Protein AF-H3NPC5-F1 (afdb_monomer)

Secondary structure (DSSP, 8-state):
-PPPSEEEETTEEEE---BHHHHHHHHHHHT-TTS-HHHHHHHHHHHH-SS----S-THHHHHHHHHHHTTTPPPPPGGGHHHHHSS--S--TTTTHHHHHHHHHHHH---TTT-S--BHHHHHHHHHT--TTSHHHHHHHHHHPPP-TTS-HHHHHHHHHHHHHTPPP--S-HHHHHHHHHHTT-

InterPro domains:
  IPR009660 Bacteriophage A500, Gp15 [PF06854] (9-168)

Radius of gyration: 19.15 Å; Cα contacts (8 Å, |Δi|>4): 143; chains: 1; bounding box: 42×41×54 Å

Mean predicted aligned error: 6.93 Å

pLDDT: mean 86.27, std 15.36, range [34.88, 98.56]

Structure (mmCIF, N/CA/C/O backbone):
data_AF-H3NPC5-F1
#
_entry.id   AF-H3NPC5-F1
#
loop_
_atom_site.group_PDB
_atom_site.id
_atom_site.type_symbol
_atom_site.label_atom_id
_atom_site.label_alt_id
_atom_site.label_comp_id
_atom_site.label_asym_id
_atom_site.label_entity_id
_atom_site.label_seq_id
_atom_site.pdbx_PDB_ins_code
_atom_site.Cartn_x
_atom_site.Cartn_y
_atom_site.Cartn_z
_atom_site.occupancy
_atom_site.B_iso_or_equiv
_atom_site.auth_seq_id
_atom_site.auth_comp_id
_atom_site.auth_asym_id
_atom_site.auth_atom_id
_atom_site.pdbx_PDB_model_num
ATOM 1 N N . MET A 1 1 ? -10.577 -0.690 -20.972 1.00 60.94 1 MET A N 1
ATOM 2 C CA . MET A 1 1 ? -9.592 0.381 -20.706 1.00 60.94 1 MET A CA 1
ATOM 3 C C . MET A 1 1 ? -8.259 -0.302 -20.423 1.00 60.94 1 MET A C 1
ATOM 5 O O . MET A 1 1 ? -8.283 -1.273 -19.677 1.00 60.94 1 MET A O 1
ATOM 9 N N . ASN A 1 2 ? -7.154 0.117 -21.047 1.00 85.12 2 ASN A N 1
ATOM 10 C CA . ASN A 1 2 ? -5.820 -0.456 -20.806 1.00 85.12 2 ASN A CA 1
ATOM 11 C C . ASN A 1 2 ? -5.015 0.494 -19.916 1.00 85.12 2 ASN A C 1
ATOM 13 O O . ASN A 1 2 ? -5.045 1.700 -20.144 1.00 85.12 2 ASN A O 1
ATOM 17 N N . TYR A 1 3 ? -4.315 -0.045 -18.920 1.00 95.00 3 TYR A N 1
ATOM 18 C CA . TYR A 1 3 ? -3.425 0.735 -18.061 1.00 95.00 3 TYR A CA 1
ATOM 19 C C . TYR A 1 3 ? -1.997 0.783 -18.638 1.00 95.00 3 TYR A C 1
ATOM 21 O O . TYR A 1 3 ? -1.583 -0.194 -19.277 1.00 95.00 3 TYR A O 1
ATOM 29 N N . PRO A 1 4 ? -1.257 1.896 -18.455 1.00 95.69 4 PRO A N 1
ATOM 30 C CA . PRO A 1 4 ? 0.073 2.068 -19.040 1.00 95.69 4 PRO A CA 1
ATOM 31 C C . PRO A 1 4 ? 1.086 1.106 -18.418 1.00 95.69 4 PRO A C 1
ATOM 33 O O . PRO A 1 4 ? 1.105 0.911 -17.215 1.00 95.69 4 PRO A O 1
ATOM 36 N N . LYS A 1 5 ? 1.972 0.530 -19.231 1.00 96.31 5 LYS A N 1
ATOM 37 C CA . LYS A 1 5 ? 3.047 -0.380 -18.776 1.00 96.31 5 LYS A CA 1
ATOM 38 C C . LYS A 1 5 ? 4.435 0.262 -18.860 1.00 96.31 5 LYS A C 1
ATOM 40 O O . LYS A 1 5 ? 5.453 -0.427 -18.902 1.00 96.31 5 LYS A O 1
ATOM 45 N N . TYR A 1 6 ? 4.445 1.583 -18.956 1.00 94.88 6 TYR A N 1
ATOM 46 C CA . TYR A 1 6 ? 5.594 2.418 -19.252 1.00 94.88 6 TYR A CA 1
ATOM 47 C C . TYR A 1 6 ? 5.387 3.808 -18.646 1.00 94.88 6 TYR A C 1
ATOM 49 O O . TYR A 1 6 ? 4.258 4.197 -18.337 1.00 94.88 6 TYR A O 1
ATOM 57 N N . ILE A 1 7 ? 6.480 4.552 -18.528 1.00 92.94 7 ILE A N 1
ATOM 58 C CA . ILE A 1 7 ? 6.476 6.004 -18.337 1.00 92.94 7 ILE A CA 1
ATOM 59 C C . ILE A 1 7 ? 6.922 6.702 -19.622 1.00 92.94 7 ILE A C 1
ATOM 61 O O . ILE A 1 7 ? 7.513 6.069 -20.498 1.00 92.94 7 ILE A O 1
ATOM 65 N N . ILE A 1 8 ? 6.663 8.004 -19.732 1.00 89.19 8 ILE A N 1
ATOM 66 C CA . ILE A 1 8 ? 7.129 8.818 -20.858 1.00 89.19 8 ILE A CA 1
ATOM 67 C C . ILE A 1 8 ? 8.268 9.708 -20.370 1.00 89.19 8 ILE A C 1
ATOM 69 O O . ILE A 1 8 ? 8.065 10.563 -19.516 1.00 89.19 8 ILE A O 1
ATOM 73 N N . TYR A 1 9 ? 9.454 9.535 -20.945 1.00 85.06 9 TYR A N 1
ATOM 74 C CA . TYR A 1 9 ? 10.614 10.391 -20.699 1.00 85.06 9 TYR A CA 1
ATOM 75 C C . TYR A 1 9 ? 11.160 10.879 -22.039 1.00 85.06 9 TYR A C 1
ATOM 77 O O . TYR A 1 9 ? 11.424 10.068 -22.923 1.00 85.06 9 TYR A O 1
ATOM 85 N N . ASN A 1 10 ? 11.289 12.197 -22.226 1.00 84.69 10 ASN A N 1
ATOM 86 C CA . ASN A 1 10 ? 11.720 12.809 -23.493 1.00 84.69 10 ASN A CA 1
ATOM 87 C C . ASN A 1 10 ? 10.985 12.237 -24.724 1.00 84.69 10 ASN A C 1
ATOM 89 O O . ASN A 1 10 ? 11.607 11.810 -25.697 1.00 84.69 10 ASN A O 1
ATOM 93 N N . ASN A 1 11 ? 9.648 12.181 -24.659 1.00 85.38 11 ASN A N 1
ATOM 94 C CA . ASN A 1 11 ? 8.767 11.604 -25.689 1.00 85.38 11 ASN A CA 1
ATOM 95 C C . ASN A 1 11 ? 9.045 10.128 -26.036 1.00 85.38 11 ASN A C 1
ATOM 97 O O . ASN A 1 11 ? 8.572 9.635 -27.058 1.00 85.38 11 ASN A O 1
ATOM 101 N N . THR A 1 12 ? 9.789 9.417 -25.189 1.00 87.69 12 THR A N 1
ATOM 102 C CA . THR A 1 12 ? 10.106 7.998 -25.348 1.00 87.69 12 THR A CA 1
ATOM 103 C C . THR A 1 12 ? 9.382 7.188 -24.281 1.00 87.69 12 THR A C 1
ATOM 105 O O . THR A 1 12 ? 9.419 7.528 -23.098 1.00 87.69 12 THR A O 1
ATOM 108 N N . GLU A 1 13 ? 8.727 6.104 -24.696 1.00 92.62 13 GLU A N 1
ATOM 109 C CA . GLU A 1 13 ? 8.115 5.148 -23.775 1.00 92.62 13 GLU A CA 1
ATOM 110 C C . GLU A 1 13 ? 9.200 4.263 -23.154 1.00 92.62 13 GLU A C 1
ATOM 112 O O . GLU A 1 13 ? 9.880 3.507 -23.851 1.00 92.62 13 GLU A O 1
ATOM 117 N N . ILE A 1 14 ? 9.358 4.346 -21.834 1.00 92.38 14 ILE A N 1
ATOM 118 C CA . ILE A 1 14 ? 10.284 3.505 -21.075 1.00 92.38 14 ILE A CA 1
ATOM 119 C C . ILE A 1 14 ? 9.465 2.467 -20.300 1.00 92.38 14 ILE A C 1
ATOM 121 O O . ILE A 1 14 ? 8.699 2.851 -19.411 1.00 92.38 14 ILE A O 1
ATOM 125 N N . PRO A 1 15 ? 9.599 1.161 -20.604 1.00 94.75 15 PRO A N 1
ATOM 126 C CA . PRO A 1 15 ? 8.905 0.106 -19.875 1.00 94.75 15 PRO A CA 1
ATOM 127 C C . PRO A 1 15 ? 9.267 0.104 -18.391 1.00 94.75 15 PRO A C 1
ATOM 129 O O . PRO A 1 15 ? 10.436 0.240 -18.032 1.00 94.75 15 PRO A O 1
ATOM 132 N N . ILE A 1 16 ? 8.265 -0.126 -17.546 1.00 95.88 16 ILE A N 1
ATOM 133 C CA . ILE A 1 16 ? 8.434 -0.214 -16.093 1.00 95.88 16 ILE A CA 1
ATOM 134 C C . ILE A 1 16 ? 7.850 -1.513 -15.544 1.00 95.88 16 ILE A C 1
ATOM 136 O O . ILE A 1 16 ? 7.031 -2.178 -16.184 1.00 95.88 16 ILE A O 1
ATOM 140 N N . ASN A 1 17 ? 8.224 -1.850 -14.317 1.00 96.81 17 ASN A N 1
ATOM 141 C CA . ASN A 1 17 ? 7.518 -2.821 -13.505 1.00 96.81 17 ASN A CA 1
ATOM 142 C C . ASN A 1 17 ? 6.176 -2.229 -13.046 1.00 96.81 17 ASN A C 1
ATOM 144 O O . ASN A 1 17 ? 6.092 -1.487 -12.074 1.00 96.81 17 ASN A O 1
ATOM 148 N N . TRP A 1 18 ? 5.118 -2.530 -13.791 1.00 97.12 18 TRP A N 1
ATOM 149 C CA . TRP A 1 18 ? 3.760 -2.032 -13.550 1.00 97.12 18 TRP A CA 1
ATOM 150 C C . TRP A 1 18 ? 2.940 -2.924 -12.604 1.00 97.12 18 TRP A C 1
ATOM 152 O O . TRP A 1 18 ? 1.764 -2.637 -12.355 1.00 97.12 18 TRP A O 1
ATOM 162 N N . ASP A 1 19 ? 3.513 -4.033 -12.121 1.00 97.69 19 ASP A N 1
ATOM 163 C CA . ASP A 1 19 ? 2.835 -4.952 -11.206 1.00 97.69 19 ASP A CA 1
ATOM 164 C C . ASP A 1 19 ? 2.564 -4.273 -9.861 1.00 97.69 19 ASP A C 1
ATOM 166 O O . ASP A 1 19 ? 3.345 -3.447 -9.385 1.00 97.69 19 ASP A O 1
ATOM 170 N N . PHE A 1 20 ? 1.450 -4.623 -9.222 1.00 97.94 20 PHE A N 1
ATOM 171 C CA . PHE A 1 20 ? 1.054 -4.000 -7.964 1.00 97.94 20 PHE A CA 1
ATOM 172 C C . PHE A 1 20 ? 2.100 -4.148 -6.852 1.00 97.94 20 PHE A C 1
ATOM 174 O O . PHE A 1 20 ? 2.188 -3.283 -5.982 1.00 97.94 20 PHE A O 1
ATOM 181 N N . ARG A 1 21 ? 2.919 -5.206 -6.904 1.00 97.31 21 ARG A N 1
ATOM 182 C CA . ARG A 1 21 ? 4.023 -5.423 -5.965 1.00 97.31 21 ARG A CA 1
ATOM 183 C C . ARG A 1 21 ? 5.059 -4.306 -6.036 1.00 97.31 21 ARG A C 1
ATOM 185 O O . ARG A 1 21 ? 5.564 -3.907 -4.995 1.00 97.31 21 ARG A O 1
ATOM 192 N N . ALA A 1 22 ? 5.310 -3.752 -7.224 1.00 96.94 22 ALA A N 1
ATOM 193 C CA . ALA A 1 22 ? 6.204 -2.607 -7.384 1.00 96.94 22 ALA A CA 1
ATOM 194 C C . ALA A 1 22 ? 5.650 -1.361 -6.682 1.00 96.94 22 ALA A C 1
ATOM 196 O O . ALA A 1 22 ? 6.399 -0.632 -6.039 1.00 96.94 22 ALA A O 1
ATOM 197 N N . GLY A 1 23 ? 4.334 -1.137 -6.745 1.00 95.06 23 GLY A N 1
ATOM 198 C CA . GLY A 1 23 ? 3.691 -0.026 -6.041 1.00 95.06 23 GLY A CA 1
ATOM 199 C C . GLY A 1 23 ? 3.693 -0.188 -4.518 1.00 95.06 23 GLY A C 1
ATOM 200 O O . GLY A 1 23 ? 3.916 0.788 -3.807 1.00 95.06 23 GLY A O 1
ATOM 201 N N . ILE A 1 24 ? 3.518 -1.414 -4.014 1.00 95.44 24 ILE A N 1
ATOM 202 C CA . ILE A 1 24 ? 3.660 -1.714 -2.578 1.00 95.44 24 ILE A CA 1
ATOM 203 C C . ILE A 1 24 ? 5.102 -1.477 -2.116 1.00 95.44 24 ILE A C 1
ATOM 205 O O . ILE A 1 24 ? 5.318 -0.834 -1.092 1.00 95.44 24 ILE A O 1
ATOM 209 N N . GLU A 1 25 ? 6.088 -1.967 -2.870 1.00 95.94 25 GLU A N 1
ATOM 210 C CA . GLU A 1 25 ? 7.502 -1.780 -2.534 1.00 95.94 25 GLU A CA 1
ATOM 211 C C . GLU A 1 25 ? 7.907 -0.306 -2.586 1.00 95.94 25 GLU A C 1
ATOM 213 O O . GLU A 1 25 ? 8.619 0.172 -1.710 1.00 95.94 25 GLU A O 1
ATOM 218 N N . PHE A 1 26 ? 7.388 0.443 -3.559 1.00 93.88 26 PHE A N 1
ATOM 219 C CA . PHE A 1 26 ? 7.569 1.887 -3.616 1.00 93.88 26 PHE A CA 1
ATOM 220 C C . PHE A 1 26 ? 7.079 2.572 -2.337 1.00 93.88 26 PHE A C 1
ATOM 222 O O . PHE A 1 26 ? 7.811 3.372 -1.763 1.00 93.88 26 PHE A O 1
ATOM 229 N N . GLU A 1 27 ? 5.871 2.246 -1.869 1.00 89.88 27 GLU A N 1
ATOM 230 C CA . GLU A 1 27 ? 5.324 2.846 -0.651 1.00 89.88 27 GLU A CA 1
ATOM 231 C C . GLU A 1 27 ? 6.191 2.504 0.572 1.00 89.88 27 GLU A C 1
ATOM 233 O O . GLU A 1 27 ? 6.540 3.393 1.345 1.00 89.88 27 GLU A O 1
ATOM 238 N N . LYS A 1 28 ? 6.650 1.250 0.686 1.00 90.38 28 LYS A N 1
ATOM 239 C CA . LYS A 1 28 ? 7.593 0.837 1.738 1.00 90.38 28 LYS A CA 1
ATOM 240 C C . LYS A 1 28 ? 8.883 1.659 1.727 1.00 90.38 28 LYS A C 1
ATOM 242 O O . LYS A 1 28 ? 9.310 2.106 2.783 1.00 90.38 28 LYS A O 1
ATOM 247 N N . LEU A 1 29 ? 9.488 1.866 0.556 1.00 90.62 29 LEU A N 1
ATOM 248 C CA . LEU A 1 29 ? 10.738 2.621 0.412 1.00 90.62 29 LEU A CA 1
ATOM 249 C C . LEU A 1 29 ? 10.574 4.101 0.780 1.00 90.62 29 LEU A C 1
ATOM 251 O O . LEU A 1 29 ? 11.484 4.695 1.357 1.00 90.62 29 LEU A O 1
ATOM 255 N N . ILE A 1 30 ? 9.423 4.702 0.464 1.00 84.50 30 ILE A N 1
ATOM 256 C CA . ILE A 1 30 ? 9.125 6.100 0.808 1.00 84.50 30 ILE A CA 1
ATOM 257 C C . ILE A 1 30 ? 9.067 6.308 2.324 1.00 84.50 30 ILE A C 1
ATOM 259 O O . ILE A 1 30 ? 9.555 7.328 2.808 1.00 84.50 30 ILE A O 1
ATOM 263 N N . TYR A 1 31 ? 8.521 5.344 3.066 1.00 80.38 31 TYR A N 1
ATOM 264 C CA . TYR A 1 31 ? 8.382 5.424 4.524 1.00 80.38 31 TYR A CA 1
ATOM 265 C C . TYR A 1 31 ? 9.522 4.761 5.307 1.00 80.38 31 TYR A C 1
ATOM 267 O O . TYR A 1 31 ? 9.469 4.700 6.535 1.00 80.38 31 TYR A O 1
ATOM 275 N N . ASP A 1 32 ? 10.557 4.275 4.623 1.00 83.88 32 ASP A N 1
ATOM 276 C CA . ASP A 1 32 ? 11.739 3.722 5.271 1.00 83.88 32 ASP A CA 1
ATOM 277 C C . ASP A 1 32 ? 12.667 4.859 5.729 1.00 83.88 32 ASP A C 1
ATOM 279 O O . ASP A 1 32 ? 13.394 5.469 4.934 1.00 83.88 32 ASP A O 1
ATOM 283 N N . SER A 1 33 ? 12.603 5.164 7.027 1.00 82.62 33 SER A N 1
ATOM 284 C CA . SER A 1 33 ? 13.450 6.150 7.707 1.00 82.62 33 SER A CA 1
ATOM 285 C C . SER A 1 33 ? 14.868 5.636 7.981 1.00 82.62 33 SER A C 1
ATOM 287 O O . SER A 1 33 ? 15.730 6.417 8.377 1.00 82.62 33 SER A O 1
ATOM 289 N N . SER A 1 34 ? 15.140 4.343 7.760 1.00 84.38 34 SER A N 1
ATOM 290 C CA . SER A 1 34 ? 16.448 3.734 8.033 1.00 84.38 34 SER A CA 1
ATOM 291 C C . SER A 1 34 ? 17.462 3.888 6.896 1.00 84.38 34 SER A C 1
ATOM 293 O O . SER A 1 34 ? 18.645 3.607 7.093 1.00 84.38 34 SER A O 1
ATOM 295 N N . ILE A 1 35 ? 17.021 4.349 5.722 1.00 87.38 35 ILE A N 1
ATOM 296 C CA . ILE A 1 35 ? 17.852 4.524 4.524 1.00 87.38 35 ILE A CA 1
ATOM 297 C C . ILE A 1 35 ? 17.990 6.000 4.145 1.00 87.38 35 ILE A C 1
ATOM 299 O O . ILE A 1 35 ? 17.087 6.808 4.376 1.00 87.38 35 ILE A O 1
ATOM 303 N N . SER A 1 36 ? 19.121 6.354 3.527 1.00 89.19 36 SER A N 1
ATOM 304 C CA . SER A 1 36 ? 19.353 7.715 3.034 1.00 89.19 36 SER A CA 1
ATOM 305 C C . SER A 1 36 ? 18.447 8.046 1.843 1.00 89.19 36 SER A C 1
ATOM 307 O O . SER A 1 36 ? 17.929 7.158 1.163 1.00 89.19 36 SER A O 1
ATOM 309 N N . GLU A 1 37 ? 18.271 9.336 1.551 1.00 85.56 37 GLU A N 1
ATOM 310 C CA . GLU A 1 37 ? 17.512 9.773 0.375 1.00 85.56 37 GLU A CA 1
ATOM 311 C C . GLU A 1 37 ? 18.125 9.236 -0.928 1.00 85.56 37 GLU A C 1
ATOM 313 O O . GLU A 1 37 ? 17.407 8.707 -1.773 1.00 85.56 37 GLU A O 1
ATOM 318 N N . GLU A 1 38 ? 19.452 9.290 -1.063 1.00 87.69 38 GLU A N 1
ATOM 319 C CA . GLU A 1 38 ? 20.162 8.756 -2.229 1.00 87.69 38 GLU A CA 1
ATOM 320 C C . GLU A 1 38 ? 19.926 7.247 -2.395 1.00 87.69 38 GLU A C 1
ATOM 322 O O . GLU A 1 38 ? 19.566 6.787 -3.481 1.00 87.69 38 GLU A O 1
ATOM 327 N N . GLU A 1 39 ? 20.043 6.477 -1.309 1.00 90.69 39 GLU A N 1
ATOM 328 C CA . GLU A 1 39 ? 19.783 5.036 -1.327 1.00 90.69 39 GLU A CA 1
ATOM 329 C C . GLU A 1 39 ? 18.319 4.734 -1.680 1.00 90.69 39 GLU A C 1
ATOM 331 O O . GLU A 1 39 ? 18.041 3.837 -2.482 1.00 90.69 39 GLU A O 1
ATOM 336 N N . ARG A 1 40 ? 17.373 5.508 -1.137 1.00 90.81 40 ARG A N 1
ATOM 337 C CA . ARG A 1 40 ? 15.944 5.388 -1.447 1.00 90.81 40 ARG A CA 1
ATOM 338 C C . ARG A 1 40 ? 15.671 5.611 -2.931 1.00 90.81 40 ARG A C 1
ATOM 340 O O . ARG A 1 40 ? 14.941 4.824 -3.534 1.00 90.81 40 ARG A O 1
ATOM 347 N N . LEU A 1 41 ? 16.256 6.650 -3.529 1.00 88.88 41 LEU A N 1
ATOM 348 C CA . LEU A 1 41 ? 16.098 6.944 -4.956 1.00 88.88 41 LEU A CA 1
ATOM 349 C C . LEU A 1 41 ? 16.614 5.789 -5.818 1.00 88.88 41 LEU A C 1
ATOM 351 O O . LEU A 1 41 ? 15.912 5.352 -6.731 1.00 88.88 41 LEU A O 1
ATOM 355 N N . ILE A 1 42 ? 17.793 5.248 -5.496 1.00 89.94 42 ILE A N 1
ATOM 356 C CA . ILE A 1 42 ? 18.370 4.095 -6.201 1.00 89.94 42 ILE A CA 1
ATOM 357 C C . ILE A 1 42 ? 17.425 2.890 -6.118 1.00 89.94 42 ILE A C 1
ATOM 359 O O . ILE A 1 42 ? 17.044 2.344 -7.154 1.00 89.94 42 ILE A O 1
ATOM 363 N N . LYS A 1 43 ? 16.961 2.528 -4.915 1.00 92.81 43 LYS A N 1
ATOM 364 C CA . LYS A 1 43 ? 16.048 1.389 -4.714 1.00 92.81 43 LYS A CA 1
ATOM 365 C C . LYS A 1 43 ? 14.708 1.565 -5.429 1.00 92.81 43 LYS A C 1
ATOM 367 O O . LYS A 1 43 ? 14.170 0.601 -5.970 1.00 92.81 43 LYS A O 1
ATOM 372 N N . ILE A 1 44 ? 14.167 2.787 -5.476 1.00 93.25 44 ILE A N 1
ATOM 373 C CA . ILE A 1 44 ? 12.946 3.085 -6.239 1.00 93.25 44 ILE A CA 1
ATOM 374 C C . ILE A 1 44 ? 13.174 2.822 -7.730 1.00 93.25 44 ILE A C 1
A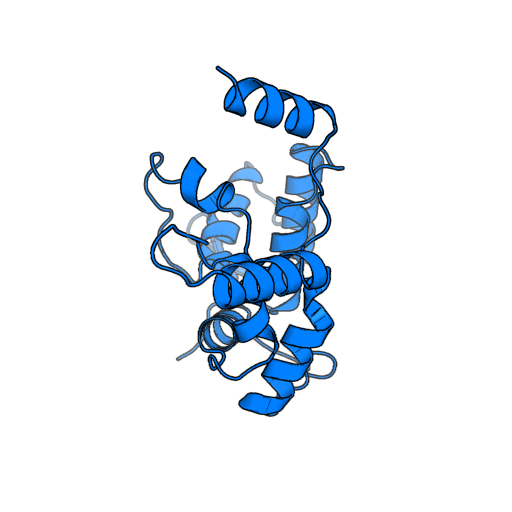TOM 376 O O . ILE A 1 44 ? 12.340 2.179 -8.370 1.00 93.25 44 ILE A O 1
ATOM 380 N N . LEU A 1 45 ? 14.292 3.290 -8.290 1.00 92.75 45 LEU A N 1
ATOM 381 C CA . LEU A 1 45 ? 14.607 3.059 -9.697 1.00 92.75 45 LEU A CA 1
ATOM 382 C C . LEU A 1 45 ? 14.803 1.562 -9.985 1.00 92.75 45 LEU A C 1
ATOM 384 O O . LEU A 1 45 ? 14.235 1.053 -10.949 1.00 92.75 45 LEU A O 1
ATOM 388 N N . GLU A 1 46 ? 15.528 0.836 -9.135 1.00 92.94 46 GLU A N 1
ATOM 389 C CA . GLU A 1 46 ? 15.725 -0.616 -9.265 1.00 92.94 46 GLU A CA 1
ATOM 390 C C . GLU A 1 46 ? 14.410 -1.407 -9.173 1.00 92.94 46 GLU A C 1
ATOM 392 O O . GLU A 1 46 ? 14.218 -2.391 -9.890 1.00 92.94 46 GLU A O 1
ATOM 397 N N . ASN A 1 47 ? 13.466 -0.957 -8.342 1.00 95.88 47 ASN A N 1
ATOM 398 C CA . ASN A 1 47 ? 12.148 -1.575 -8.206 1.00 95.88 47 A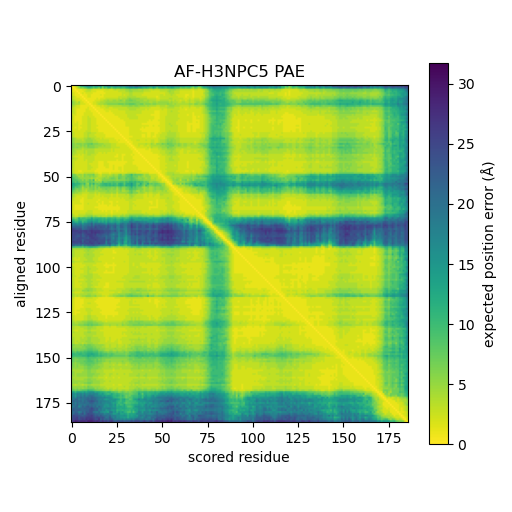SN A CA 1
ATOM 399 C C . ASN A 1 47 ? 11.296 -1.447 -9.488 1.00 95.88 47 ASN A C 1
ATOM 401 O O . ASN A 1 47 ? 10.569 -2.379 -9.858 1.00 95.88 47 ASN A O 1
ATOM 405 N N . TYR A 1 48 ? 11.397 -0.314 -10.193 1.00 95.69 48 TYR A N 1
ATOM 406 C CA . TYR A 1 48 ? 10.621 -0.052 -11.411 1.00 95.69 48 TYR A CA 1
ATOM 407 C C . TYR A 1 48 ? 11.332 -0.421 -12.713 1.00 95.69 48 TYR A C 1
ATOM 409 O O . TYR A 1 48 ? 10.652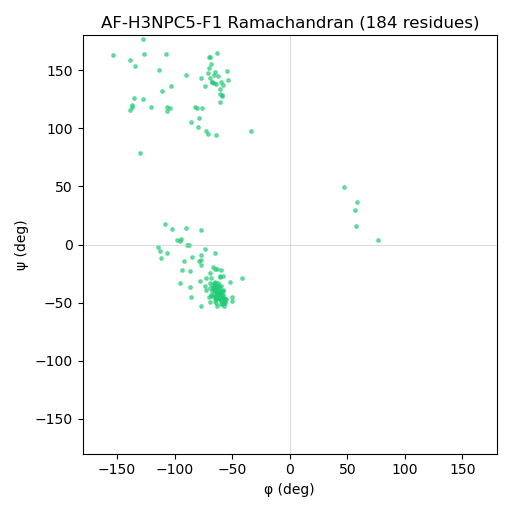 -0.670 -13.709 1.00 95.69 48 TYR A O 1
ATOM 417 N N . PHE A 1 49 ? 12.660 -0.506 -12.742 1.00 93.56 49 PHE A N 1
ATOM 418 C CA . PHE A 1 49 ? 13.416 -0.783 -13.961 1.00 93.56 49 PHE A CA 1
ATOM 419 C C . PHE A 1 49 ? 14.244 -2.058 -13.834 1.00 93.56 49 PHE A C 1
ATOM 421 O O . PHE A 1 49 ? 15.203 -2.132 -13.077 1.00 93.56 49 PHE A O 1
ATOM 428 N N . LYS A 1 50 ? 13.952 -3.046 -14.691 1.00 84.56 50 LYS A N 1
ATOM 429 C CA . LYS A 1 50 ? 14.799 -4.245 -14.829 1.00 84.56 50 LYS A CA 1
ATOM 430 C C . LYS A 1 50 ? 16.214 -3.904 -15.317 1.00 84.56 50 LYS A C 1
ATOM 432 O O . LYS A 1 50 ? 17.171 -4.597 -14.989 1.00 84.56 50 LYS A O 1
ATOM 437 N N . LEU A 1 51 ? 16.320 -2.879 -16.157 1.00 83.94 51 LEU A N 1
ATOM 438 C CA . LEU A 1 51 ? 17.571 -2.296 -16.617 1.00 83.94 51 LEU A CA 1
ATOM 439 C C . LEU A 1 51 ? 17.394 -0.784 -16.568 1.00 83.94 51 LEU A C 1
ATOM 441 O O . LEU A 1 51 ? 16.496 -0.264 -17.233 1.00 83.94 51 LEU A O 1
ATOM 445 N N . LEU A 1 52 ? 18.234 -0.102 -15.790 1.00 82.31 52 LEU A N 1
ATOM 446 C CA . LEU A 1 52 ? 18.191 1.352 -15.709 1.00 82.31 52 LEU A CA 1
ATOM 447 C C . LEU A 1 52 ? 18.411 1.952 -17.106 1.00 82.31 52 LEU A C 1
ATOM 449 O O . LEU A 1 52 ? 19.382 1.586 -17.783 1.00 82.31 52 LEU A O 1
ATOM 453 N N . PRO A 1 53 ? 17.520 2.845 -17.568 1.00 79.88 53 PRO A N 1
ATOM 454 C CA . PRO A 1 53 ? 17.715 3.509 -18.843 1.00 79.88 53 PRO A CA 1
ATOM 455 C C . PRO A 1 53 ? 18.950 4.415 -18.750 1.00 79.88 53 PRO A C 1
ATOM 457 O O . PRO A 1 53 ? 19.177 5.083 -17.742 1.00 79.88 53 PRO A O 1
ATOM 460 N N . LYS A 1 54 ? 19.765 4.435 -19.809 1.00 79.75 54 LYS A N 1
ATOM 461 C CA . LYS A 1 54 ? 20.901 5.360 -19.907 1.00 79.75 54 LYS A CA 1
ATOM 462 C C . LYS A 1 54 ? 20.360 6.763 -20.163 1.00 79.75 54 LYS A C 1
ATOM 464 O O . LYS A 1 54 ? 20.035 7.080 -21.305 1.00 79.75 54 LYS A O 1
ATOM 469 N N . ILE A 1 55 ? 20.235 7.558 -19.107 1.00 77.75 55 ILE A N 1
ATOM 470 C CA . ILE A 1 55 ? 19.777 8.945 -19.179 1.00 77.75 55 ILE A CA 1
ATOM 471 C C . ILE A 1 55 ? 20.671 9.851 -18.336 1.00 77.75 55 ILE A C 1
ATOM 473 O O . ILE A 1 55 ? 21.271 9.394 -17.363 1.00 77.75 55 ILE A O 1
ATOM 477 N N . ASP A 1 56 ? 20.731 11.126 -18.708 1.00 75.94 56 ASP A N 1
ATOM 478 C CA . ASP A 1 56 ? 21.623 12.104 -18.076 1.00 75.94 56 ASP A CA 1
ATOM 479 C C . ASP A 1 56 ? 21.149 12.500 -16.668 1.00 75.94 56 ASP A C 1
ATOM 481 O O . ASP A 1 56 ? 21.958 12.796 -15.792 1.00 75.94 56 ASP A O 1
ATOM 485 N N . GLU A 1 57 ? 19.835 12.446 -16.425 1.00 78.31 57 GLU A N 1
ATOM 486 C CA . GLU A 1 57 ? 19.210 12.917 -15.187 1.00 78.31 57 GLU A CA 1
ATOM 487 C C . GLU A 1 57 ? 18.253 11.865 -14.581 1.00 78.31 57 GLU A C 1
ATOM 489 O O . GLU A 1 57 ? 17.032 11.988 -14.706 1.00 78.31 57 GLU A O 1
ATOM 494 N N . PRO A 1 58 ? 18.774 10.825 -13.891 1.00 74.19 58 PRO A N 1
ATOM 495 C CA . PRO A 1 58 ? 17.978 9.757 -13.262 1.00 74.19 58 PRO A CA 1
ATOM 496 C C . PRO A 1 58 ? 16.855 10.248 -12.343 1.00 74.19 58 PRO A C 1
ATOM 498 O O . PRO A 1 58 ? 15.789 9.636 -12.281 1.00 74.19 58 PRO A O 1
ATOM 501 N N . HIS A 1 59 ? 17.065 11.383 -11.672 1.00 76.00 59 HIS A N 1
ATOM 502 C CA . HIS A 1 59 ? 16.076 12.001 -10.792 1.00 76.00 59 HIS A CA 1
ATOM 503 C C . HIS A 1 59 ? 14.782 12.394 -11.533 1.00 76.00 59 HIS A C 1
ATOM 505 O O . HIS A 1 59 ? 13.705 12.359 -10.945 1.00 76.00 59 HIS A O 1
ATOM 511 N N . LEU A 1 60 ? 14.839 12.688 -12.839 1.00 80.69 60 LEU A N 1
ATOM 512 C CA . LEU A 1 60 ? 13.647 13.010 -13.629 1.00 80.69 60 LEU A CA 1
ATOM 513 C C . LEU A 1 60 ? 12.726 11.800 -13.846 1.00 80.69 60 LEU A C 1
ATOM 515 O O . LEU A 1 60 ? 11.521 11.979 -14.021 1.00 80.69 60 LEU A O 1
ATOM 519 N N . LEU A 1 61 ? 13.247 10.568 -13.778 1.00 87.25 61 LEU A N 1
ATOM 520 C CA . LEU A 1 61 ? 12.416 9.356 -13.851 1.00 87.25 61 LEU A CA 1
ATOM 521 C C . LEU A 1 61 ? 11.533 9.204 -12.618 1.00 87.25 61 LEU A C 1
ATOM 523 O O . LEU A 1 61 ? 10.445 8.642 -12.715 1.00 87.25 61 LEU A O 1
ATOM 527 N N . ILE A 1 62 ? 11.976 9.719 -11.470 1.00 86.00 62 ILE A N 1
ATOM 528 C CA . ILE A 1 62 ? 11.233 9.641 -10.211 1.00 86.00 62 ILE A CA 1
ATOM 529 C C . ILE A 1 62 ? 9.922 10.411 -10.321 1.00 86.00 62 ILE A C 1
ATOM 531 O O . ILE A 1 62 ? 8.886 9.910 -9.894 1.00 86.00 62 ILE A O 1
ATOM 535 N N . ASN A 1 63 ? 9.930 11.575 -10.972 1.00 85.44 63 ASN A N 1
ATOM 536 C CA . ASN A 1 63 ? 8.714 12.355 -11.207 1.00 85.44 63 ASN A CA 1
ATOM 537 C C . ASN A 1 63 ? 7.692 11.582 -12.049 1.00 85.44 63 ASN A C 1
ATOM 539 O O . ASN A 1 63 ? 6.494 11.602 -11.762 1.00 85.44 63 ASN A O 1
ATOM 543 N N . GLU A 1 64 ? 8.154 10.856 -13.064 1.00 89.44 64 GLU A N 1
ATOM 544 C CA . GLU A 1 64 ? 7.280 10.034 -13.897 1.00 89.44 64 GLU A CA 1
ATOM 545 C C . GLU A 1 64 ? 6.806 8.761 -13.178 1.00 89.44 64 GLU A C 1
ATOM 547 O O . GLU A 1 64 ? 5.639 8.382 -13.301 1.00 89.44 64 GLU A O 1
ATOM 552 N N . ILE A 1 65 ? 7.657 8.144 -12.350 1.00 92.12 65 ILE A N 1
ATOM 553 C CA . ILE A 1 65 ? 7.265 7.052 -11.446 1.00 92.12 65 ILE A CA 1
ATOM 554 C C . ILE A 1 65 ? 6.197 7.533 -10.460 1.00 92.12 65 ILE A C 1
ATOM 556 O O . ILE A 1 65 ? 5.199 6.844 -10.268 1.00 92.12 65 ILE A O 1
ATOM 560 N N . LEU A 1 66 ? 6.351 8.722 -9.873 1.00 89.56 66 LEU A N 1
ATOM 561 C CA . LEU A 1 66 ? 5.374 9.317 -8.960 1.00 89.56 66 LEU A CA 1
ATOM 562 C C . LEU A 1 66 ? 4.025 9.547 -9.650 1.00 89.56 66 LEU A C 1
ATOM 564 O O . LEU A 1 66 ? 2.978 9.214 -9.091 1.00 89.56 66 LEU A O 1
ATOM 568 N N . LYS A 1 67 ? 4.026 10.058 -10.887 1.00 90.81 67 LYS A N 1
ATOM 569 C CA . LYS A 1 67 ? 2.803 10.188 -11.699 1.00 90.81 67 LYS A CA 1
ATOM 570 C C . LYS A 1 67 ? 2.162 8.827 -11.969 1.00 90.81 67 LYS A C 1
ATOM 572 O O . LYS A 1 67 ? 0.950 8.676 -11.801 1.00 90.81 67 LYS A O 1
ATOM 577 N N . PHE A 1 68 ? 2.956 7.822 -12.344 1.00 94.31 68 PHE A N 1
ATOM 578 C CA . PHE A 1 68 ? 2.470 6.457 -12.540 1.00 94.31 68 PHE A CA 1
ATOM 579 C C . PHE A 1 68 ? 1.874 5.878 -11.250 1.00 94.31 68 PHE A C 1
ATOM 581 O O . PHE A 1 68 ? 0.764 5.345 -11.265 1.00 94.31 68 PHE A O 1
ATOM 588 N N . TYR A 1 69 ? 2.568 6.031 -10.124 1.00 93.50 69 TYR A N 1
ATOM 589 C CA . TYR A 1 69 ? 2.127 5.595 -8.805 1.00 93.50 69 TYR A CA 1
ATOM 590 C C . TYR A 1 69 ? 0.781 6.232 -8.421 1.00 93.50 69 TYR A C 1
ATOM 592 O O . TYR A 1 69 ? -0.131 5.554 -7.946 1.00 93.50 69 TYR A O 1
ATOM 600 N N . ARG A 1 70 ? 0.588 7.516 -8.740 1.00 91.06 70 ARG A N 1
ATOM 601 C CA . ARG A 1 70 ? -0.669 8.258 -8.531 1.00 91.06 70 ARG A CA 1
ATOM 602 C C . ARG A 1 70 ? -1.762 7.947 -9.554 1.00 91.06 70 ARG A C 1
ATOM 604 O O . ARG A 1 70 ? -2.767 8.654 -9.618 1.00 91.06 70 ARG A O 1
ATOM 611 N N . CYS A 1 71 ? -1.603 6.892 -10.347 1.00 93.50 71 CYS A N 1
ATOM 612 C CA . CYS A 1 71 ? -2.552 6.497 -11.383 1.00 93.50 71 CYS A CA 1
ATOM 613 C C . CYS A 1 71 ? -2.790 7.595 -12.439 1.00 93.50 71 CYS A C 1
ATOM 615 O O . CYS A 1 71 ? -3.919 7.803 -12.880 1.00 93.50 71 CYS A O 1
ATOM 617 N N . GLY A 1 72 ? -1.735 8.340 -12.795 1.00 89.62 72 GLY A N 1
ATOM 618 C CA . GLY A 1 72 ? -1.781 9.432 -13.771 1.00 89.62 72 GLY A CA 1
ATOM 619 C C . GLY A 1 72 ? -2.401 10.732 -13.250 1.00 89.62 72 GLY A C 1
ATOM 620 O O . GLY A 1 72 ? -2.547 11.678 -14.018 1.00 89.62 72 GLY A O 1
ATOM 621 N N . LYS A 1 73 ? -2.773 10.799 -11.965 1.00 84.25 73 LYS A N 1
ATOM 622 C CA . LYS A 1 73 ? -3.287 12.024 -11.340 1.00 84.25 73 LYS A CA 1
ATOM 623 C C . LYS A 1 73 ? -2.143 13.015 -11.125 1.00 84.25 73 LYS A C 1
ATOM 625 O O . LYS A 1 73 ? -1.075 12.625 -10.645 1.00 84.25 73 LYS A O 1
ATOM 630 N N . GLU A 1 74 ? -2.390 14.288 -11.429 1.00 73.75 74 GLU A N 1
ATOM 631 C CA . GLU A 1 74 ? -1.414 15.366 -11.238 1.00 73.75 74 GLU A CA 1
ATOM 632 C C . GLU A 1 74 ? -0.886 15.411 -9.795 1.00 73.75 74 GLU A C 1
ATOM 634 O O . GLU A 1 74 ? -1.576 15.028 -8.837 1.00 73.75 74 GLU A O 1
ATOM 639 N N . LEU A 1 75 ? 0.367 15.853 -9.649 1.00 63.84 75 LEU A N 1
ATOM 640 C CA . LEU A 1 75 ? 0.928 16.176 -8.343 1.00 63.84 75 LEU A CA 1
ATOM 641 C C . LEU A 1 75 ? 0.135 17.356 -7.762 1.00 63.84 75 LEU A C 1
ATOM 643 O O . LEU A 1 75 ? -0.220 18.275 -8.505 1.00 63.84 75 LEU A O 1
ATOM 647 N N . PRO A 1 76 ? -0.197 17.327 -6.464 1.00 59.00 76 PRO A N 1
ATOM 648 C CA . PRO A 1 76 ? -0.880 18.443 -5.853 1.00 59.00 76 PRO A CA 1
ATOM 649 C C . PRO A 1 76 ? 0.099 19.628 -5.795 1.00 59.00 76 PRO A C 1
ATOM 651 O O . PRO A 1 76 ? 1.315 19.448 -5.850 1.00 59.00 76 PRO A O 1
ATOM 654 N N . ARG A 1 77 ? -0.405 20.863 -5.751 1.00 50.47 77 ARG A N 1
ATOM 655 C CA . ARG A 1 77 ? 0.481 22.039 -5.694 1.00 50.47 77 ARG A CA 1
ATOM 656 C C . ARG A 1 77 ? 1.262 22.025 -4.372 1.00 50.47 77 ARG A C 1
ATOM 658 O O . ARG A 1 77 ? 0.718 21.593 -3.367 1.00 50.47 77 ARG A O 1
ATOM 665 N N . ILE A 1 78 ? 2.486 22.559 -4.381 1.00 49.41 78 ILE A N 1
ATOM 666 C CA . ILE A 1 78 ? 3.506 22.556 -3.302 1.00 49.41 78 ILE A CA 1
ATOM 667 C C . ILE A 1 78 ? 2.952 22.803 -1.874 1.00 49.41 78 ILE A C 1
ATOM 669 O O . ILE A 1 78 ? 3.461 22.250 -0.909 1.00 49.41 78 ILE A O 1
ATOM 673 N N . ASN A 1 79 ? 1.847 23.538 -1.712 1.00 40.97 79 ASN A N 1
ATOM 674 C CA . ASN A 1 79 ? 1.204 23.766 -0.406 1.00 40.97 79 ASN A CA 1
ATOM 675 C C . ASN A 1 79 ? 0.440 22.550 0.175 1.00 40.97 79 ASN A C 1
ATOM 677 O O . ASN A 1 79 ? -0.092 22.637 1.277 1.00 40.97 79 ASN A O 1
ATOM 681 N N . GLU A 1 80 ? 0.345 21.440 -0.557 1.00 43.34 80 GLU A N 1
ATOM 682 C CA . GLU A 1 80 ? -0.302 20.186 -0.139 1.00 43.34 80 GLU A CA 1
ATOM 683 C C . GLU A 1 80 ? 0.707 19.033 0.036 1.00 43.34 80 GLU A C 1
ATOM 685 O O . GLU A 1 80 ? 0.324 17.950 0.484 1.00 43.34 80 GLU A O 1
ATOM 690 N N . GLU A 1 81 ? 1.988 19.236 -0.305 1.00 42.56 81 GLU A N 1
ATOM 691 C CA . GLU A 1 81 ? 3.032 18.200 -0.217 1.00 42.56 81 GLU A CA 1
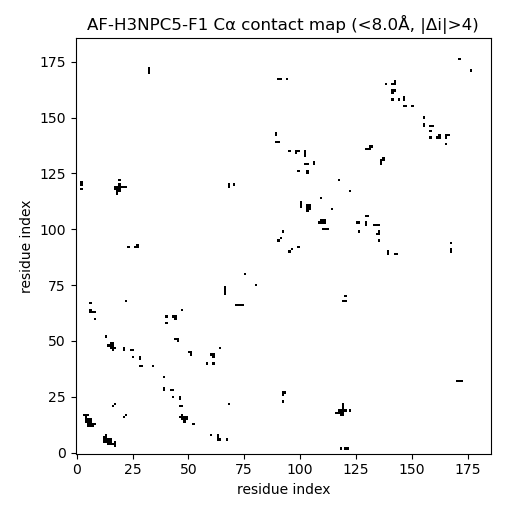ATOM 692 C C . GLU A 1 81 ? 3.267 17.755 1.230 1.00 42.56 81 GLU A C 1
ATOM 694 O O . GLU A 1 81 ? 3.324 16.553 1.502 1.00 42.56 81 GLU A O 1
ATOM 699 N N . ASP A 1 82 ? 3.262 18.699 2.174 1.00 36.41 82 ASP A N 1
ATOM 700 C CA . ASP A 1 82 ? 3.358 18.388 3.600 1.00 36.41 82 ASP A CA 1
ATOM 701 C C . ASP A 1 82 ? 2.130 17.618 4.113 1.00 36.41 82 ASP A C 1
ATOM 703 O O . ASP A 1 82 ? 2.268 16.737 4.952 1.00 36.41 82 ASP A O 1
ATOM 707 N N . ASP A 1 83 ? 0.927 17.862 3.589 1.00 34.88 83 ASP A N 1
ATOM 708 C CA . AS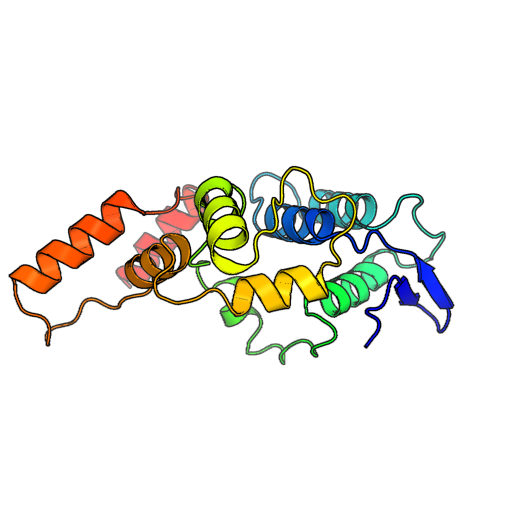P A 1 83 ? -0.313 17.288 4.136 1.00 34.88 83 ASP A CA 1
ATOM 709 C C . ASP A 1 83 ? -0.721 15.953 3.476 1.00 34.88 83 ASP A C 1
ATOM 711 O O . ASP A 1 83 ? -1.584 15.232 3.982 1.00 34.88 83 ASP A O 1
ATOM 715 N N . VAL A 1 84 ? -0.121 15.596 2.335 1.00 41.09 84 VAL A N 1
ATOM 716 C CA . VAL A 1 84 ? -0.321 14.296 1.664 1.00 41.09 84 VAL A CA 1
ATOM 717 C C . VAL A 1 84 ? 0.766 13.294 2.056 1.00 41.09 84 VAL A C 1
ATOM 719 O O . VAL A 1 84 ? 0.460 12.110 2.187 1.00 41.09 84 VAL A O 1
ATOM 722 N N . ILE A 1 85 ? 2.000 13.754 2.300 1.00 40.22 85 ILE A N 1
ATOM 723 C CA . ILE A 1 85 ? 3.121 12.902 2.729 1.00 40.22 85 ILE A CA 1
ATOM 724 C C . ILE A 1 85 ? 3.138 12.735 4.261 1.00 40.22 85 ILE A C 1
ATOM 726 O O . ILE A 1 85 ? 3.372 11.622 4.730 1.00 40.22 85 ILE A O 1
ATOM 730 N N . ARG A 1 86 ? 2.794 13.773 5.053 1.00 37.84 86 ARG A N 1
ATOM 731 C CA . ARG A 1 86 ? 2.696 13.677 6.532 1.00 37.84 86 ARG A CA 1
ATOM 732 C C . ARG A 1 86 ? 1.337 13.224 7.054 1.00 37.84 86 ARG A C 1
ATOM 734 O O . ARG A 1 86 ? 1.171 13.108 8.271 1.00 37.84 86 ARG A O 1
ATOM 741 N N . LYS A 1 87 ? 0.346 12.950 6.195 1.00 45.72 87 LYS A N 1
ATOM 742 C CA . LYS A 1 87 ? -0.872 12.260 6.644 1.00 45.72 87 LYS A CA 1
ATOM 743 C C . LYS A 1 87 ? -0.461 10.873 7.101 1.00 45.72 87 LYS A C 1
ATOM 745 O O . LYS A 1 87 ? -0.362 9.968 6.281 1.00 45.72 87 LYS A O 1
ATOM 750 N N . LYS A 1 88 ? -0.211 10.761 8.412 1.00 52.78 88 LYS A N 1
ATOM 751 C CA . LYS A 1 88 ? 0.003 9.545 9.201 1.00 52.78 88 LYS A CA 1
ATOM 752 C C . LYS A 1 88 ? -0.865 8.465 8.581 1.00 52.78 88 LYS A C 1
ATOM 754 O O . LYS A 1 88 ? -2.088 8.504 8.751 1.00 52.78 88 LYS A O 1
ATOM 759 N N . GLN A 1 89 ? -0.268 7.633 7.725 1.00 64.12 89 GLN A N 1
ATOM 760 C CA . GLN A 1 89 ? -1.072 6.762 6.889 1.00 64.12 89 GLN A CA 1
ATOM 761 C C . GLN A 1 89 ? -1.899 5.904 7.834 1.00 64.12 89 GLN A C 1
ATOM 763 O O . GLN A 1 89 ? -1.394 5.322 8.793 1.00 64.12 89 GLN A O 1
ATOM 768 N N . ALA A 1 90 ? -3.206 5.862 7.601 1.00 83.12 90 ALA A N 1
ATOM 769 C CA . ALA A 1 90 ? -4.082 5.013 8.395 1.00 83.12 90 ALA A CA 1
ATOM 770 C C . ALA A 1 90 ? -3.770 3.524 8.190 1.00 83.12 90 ALA A C 1
ATOM 772 O O . ALA A 1 90 ? -4.364 2.685 8.862 1.00 83.12 90 ALA A O 1
ATOM 773 N N . TYR A 1 91 ? -2.888 3.195 7.249 1.00 91.44 91 TYR A N 1
ATOM 774 C CA . TYR A 1 91 ? -2.488 1.851 6.899 1.00 91.44 91 TYR A CA 1
ATOM 775 C C . TYR A 1 91 ? -0.985 1.778 6.661 1.00 91.44 91 TYR A C 1
ATOM 777 O O . TYR A 1 91 ? -0.354 2.781 6.355 1.00 91.44 91 TYR A O 1
ATOM 785 N N . ASP A 1 92 ? -0.452 0.572 6.766 1.00 92.00 92 ASP A N 1
ATOM 786 C CA . ASP A 1 92 ? 0.886 0.215 6.319 1.00 92.00 92 ASP A CA 1
ATOM 787 C C . ASP A 1 92 ? 0.769 -1.124 5.586 1.00 92.00 92 ASP A C 1
ATOM 789 O O . ASP A 1 92 ? 0.203 -2.079 6.119 1.00 92.00 92 ASP A O 1
ATOM 793 N N . PHE A 1 93 ? 1.246 -1.211 4.341 1.00 92.69 93 PHE A N 1
ATOM 794 C CA . PHE A 1 93 ? 1.083 -2.435 3.550 1.00 92.69 93 PHE A CA 1
ATOM 795 C C . PHE A 1 93 ? 1.745 -3.668 4.173 1.00 92.69 93 PHE A C 1
ATOM 797 O O . PHE A 1 93 ? 1.283 -4.773 3.900 1.00 92.69 93 PHE A O 1
ATOM 804 N N . VAL A 1 94 ? 2.803 -3.501 4.971 1.00 91.25 94 VAL A N 1
ATOM 805 C CA . VAL A 1 94 ? 3.492 -4.598 5.660 1.00 91.25 94 VAL A CA 1
ATOM 806 C C . VAL A 1 94 ? 2.674 -5.036 6.868 1.00 91.25 94 VAL A C 1
ATOM 808 O O . VAL A 1 94 ? 2.328 -6.212 6.973 1.00 91.25 94 VAL A O 1
ATOM 811 N N . GLU A 1 95 ? 2.311 -4.094 7.736 1.00 94.12 95 GLU A N 1
ATOM 812 C CA . GLU A 1 95 ? 1.579 -4.391 8.974 1.00 94.12 95 GLU A CA 1
ATOM 813 C C . GLU A 1 95 ? 0.148 -4.878 8.699 1.00 94.12 95 GLU A C 1
ATOM 815 O O . GLU A 1 95 ? -0.376 -5.753 9.388 1.00 94.12 95 GLU A O 1
ATOM 820 N N . ASP A 1 96 ? -0.491 -4.348 7.653 1.00 96.00 96 ASP A N 1
ATOM 821 C CA . ASP A 1 96 ? -1.878 -4.658 7.309 1.00 96.00 96 ASP A CA 1
ATOM 822 C C . ASP A 1 96 ? -2.020 -5.718 6.209 1.00 96.00 96 ASP A C 1
ATOM 824 O O . ASP A 1 96 ? -3.150 -6.026 5.813 1.00 96.00 96 ASP A O 1
ATOM 828 N N . TRP A 1 97 ? -0.920 -6.310 5.718 1.00 96.56 97 TRP A N 1
ATOM 829 C CA . TRP A 1 97 ? -0.944 -7.233 4.573 1.00 96.56 97 TRP A CA 1
ATOM 830 C C . TRP A 1 97 ? -1.994 -8.335 4.724 1.00 96.56 97 TRP A C 1
ATOM 832 O O . TRP A 1 97 ? -2.760 -8.597 3.798 1.00 96.56 97 TRP A O 1
ATOM 842 N N . GLY A 1 98 ? -2.077 -8.952 5.907 1.00 97.88 98 GLY A N 1
ATOM 843 C CA . GLY A 1 98 ? -3.041 -10.019 6.181 1.00 97.88 98 GLY A CA 1
ATOM 844 C C . GLY A 1 98 ? -4.498 -9.562 6.047 1.00 97.88 98 GLY A C 1
ATOM 845 O O . GLY A 1 98 ? -5.319 -10.271 5.464 1.00 97.88 98 GLY A O 1
ATOM 846 N N . TYR A 1 99 ? -4.823 -8.356 6.521 1.00 98.19 99 TYR A N 1
ATOM 847 C CA . TYR A 1 99 ? -6.169 -7.792 6.404 1.00 98.19 99 TYR A CA 1
ATOM 848 C C . TYR A 1 99 ? -6.490 -7.371 4.971 1.00 98.19 99 TYR A C 1
ATOM 850 O O . TYR A 1 99 ? -7.610 -7.586 4.508 1.00 98.19 99 TYR A O 1
ATOM 858 N N . ILE A 1 100 ? -5.515 -6.800 4.261 1.00 98.25 100 ILE A N 1
ATOM 859 C CA . ILE A 1 100 ? -5.649 -6.397 2.858 1.00 98.25 100 ILE A CA 1
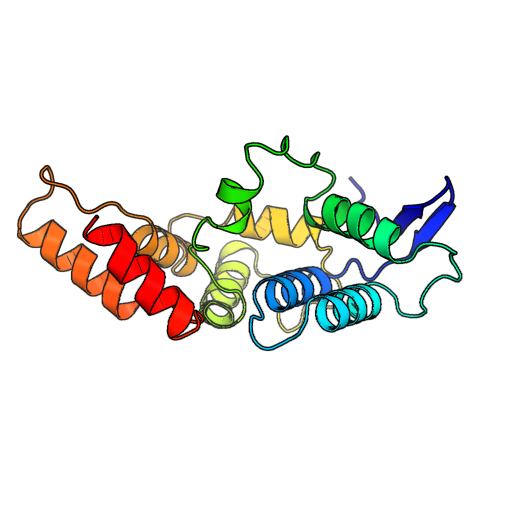ATOM 860 C C . ILE A 1 100 ? -5.858 -7.634 1.980 1.00 98.25 100 ILE A C 1
ATOM 862 O O . ILE A 1 100 ? -6.807 -7.679 1.199 1.00 98.25 100 ILE A O 1
ATOM 866 N N . HIS A 1 101 ? -5.030 -8.666 2.153 1.00 98.38 101 HIS A N 1
ATOM 867 C CA . HIS A 1 101 ? -5.160 -9.950 1.463 1.00 98.38 101 HIS A CA 1
ATOM 868 C C . HIS A 1 101 ? -6.532 -10.582 1.707 1.00 98.38 101 HIS A C 1
ATOM 870 O O . HIS A 1 101 ? -7.241 -10.894 0.746 1.00 98.38 101 HIS A O 1
ATOM 876 N N . ALA A 1 102 ? -6.955 -10.680 2.971 1.00 98.44 102 ALA A N 1
ATOM 877 C CA . ALA A 1 102 ? -8.264 -11.216 3.323 1.00 98.44 102 ALA A CA 1
ATOM 878 C C . ALA A 1 102 ? -9.411 -10.402 2.701 1.00 98.44 102 ALA A C 1
ATOM 880 O O . ALA A 1 102 ? -10.367 -10.985 2.188 1.00 98.44 102 ALA A O 1
ATOM 881 N N . ALA A 1 103 ? -9.310 -9.069 2.686 1.00 98.44 103 ALA A N 1
ATOM 882 C CA . ALA A 1 103 ? -10.318 -8.193 2.096 1.00 98.44 103 ALA A CA 1
ATOM 883 C C . ALA A 1 103 ? -10.418 -8.371 0.570 1.00 98.44 103 ALA A C 1
ATOM 885 O O . ALA A 1 103 ? -11.523 -8.485 0.035 1.00 98.44 103 ALA A O 1
ATOM 886 N N . PHE A 1 104 ? -9.285 -8.476 -0.132 1.00 98.56 104 PHE A N 1
ATOM 887 C CA . PHE A 1 104 ? -9.258 -8.753 -1.571 1.00 98.56 104 PHE A CA 1
ATOM 888 C C . PHE A 1 104 ? -9.850 -10.124 -1.908 1.00 98.56 104 PHE A C 1
ATOM 890 O O . PHE A 1 104 ? -10.645 -10.246 -2.847 1.00 98.56 104 PHE A O 1
ATOM 897 N N . LEU A 1 105 ? -9.521 -11.147 -1.118 1.00 98.25 105 LEU A N 1
ATOM 898 C CA . LEU A 1 105 ? -10.059 -12.490 -1.304 1.00 98.25 105 LEU A CA 1
ATOM 899 C C . LEU A 1 105 ? -11.564 -12.550 -1.000 1.00 98.25 105 LEU A C 1
ATOM 901 O O . LEU A 1 105 ? -12.319 -13.197 -1.729 1.00 98.25 105 LEU A O 1
ATOM 905 N N . GLN A 1 106 ? -12.020 -11.859 0.048 1.00 98.19 106 GLN A N 1
ATOM 906 C CA . GLN A 1 106 ? -13.432 -11.769 0.422 1.00 98.19 106 GLN A CA 1
ATOM 907 C C . GLN A 1 106 ? -14.255 -11.071 -0.666 1.00 98.19 106 GLN A C 1
ATOM 909 O O . GLN A 1 106 ? -15.274 -11.612 -1.096 1.00 98.19 106 GLN A O 1
ATOM 914 N N . GLN A 1 107 ? -13.827 -9.880 -1.088 1.00 98.44 107 GLN A N 1
ATOM 915 C CA . GLN A 1 107 ? -14.623 -8.992 -1.934 1.00 98.44 107 GLN A CA 1
ATOM 916 C C . GLN A 1 107 ? -14.479 -9.302 -3.423 1.00 98.44 107 GLN A C 1
ATOM 918 O O . GLN A 1 107 ? -15.473 -9.359 -4.141 1.00 98.44 107 GLN A O 1
ATOM 923 N N . TYR A 1 108 ? -13.252 -9.523 -3.892 1.00 98.12 108 TYR A N 1
ATOM 924 C CA . TYR A 1 108 ? -12.958 -9.660 -5.320 1.00 98.12 108 TYR A CA 1
ATOM 925 C C . TYR A 1 108 ? -12.651 -11.092 -5.747 1.00 98.12 108 TYR A C 1
ATOM 927 O O . TYR A 1 108 ? -12.504 -11.345 -6.940 1.00 98.12 108 TYR A O 1
ATOM 935 N N . ARG A 1 109 ? -12.538 -12.029 -4.794 1.00 98.00 109 ARG A N 1
ATOM 936 C CA . ARG A 1 109 ? -12.059 -13.401 -5.045 1.00 98.00 109 ARG A CA 1
ATOM 937 C C . ARG A 1 109 ? -10.665 -13.426 -5.683 1.00 98.00 109 ARG A C 1
ATOM 939 O O . ARG A 1 109 ? -10.332 -14.348 -6.421 1.00 98.00 109 ARG A O 1
ATOM 946 N N . VAL A 1 110 ? -9.852 -12.410 -5.384 1.00 98.25 110 VAL A N 1
ATOM 947 C CA . VAL A 1 110 ? -8.469 -12.304 -5.852 1.00 98.25 110 VAL A CA 1
ATOM 948 C C . VAL A 1 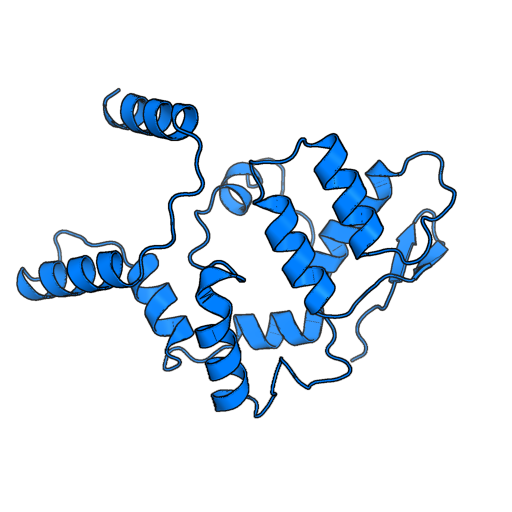110 ? -7.536 -12.644 -4.703 1.00 98.25 110 VAL A C 1
ATOM 950 O O . VAL A 1 110 ? -7.496 -11.943 -3.697 1.00 98.25 110 VAL A O 1
ATOM 953 N N . ASP A 1 111 ? -6.767 -13.712 -4.875 1.00 98.06 111 ASP A N 1
ATOM 954 C CA . ASP A 1 111 ? -5.674 -14.059 -3.977 1.00 98.06 111 ASP A CA 1
ATOM 955 C C . ASP A 1 111 ? -4.407 -13.302 -4.401 1.00 98.06 111 ASP A C 1
ATOM 957 O O . ASP A 1 111 ? -3.763 -13.638 -5.399 1.00 98.06 111 ASP A O 1
ATOM 961 N N . LEU A 1 112 ? -4.050 -12.263 -3.639 1.00 97.75 112 LEU A N 1
ATOM 962 C CA . LEU A 1 112 ? -2.888 -11.418 -3.937 1.00 97.75 112 LEU A CA 1
ATOM 963 C C . LEU A 1 112 ? -1.551 -12.179 -3.875 1.00 97.75 112 LEU A C 1
ATOM 965 O O . LEU A 1 112 ? -0.581 -11.750 -4.500 1.00 97.75 112 LEU A O 1
ATOM 969 N N . ASN A 1 113 ? -1.491 -13.323 -3.185 1.00 95.25 113 ASN A N 1
ATOM 970 C CA . ASN A 1 113 ? -0.272 -14.129 -3.108 1.00 95.25 113 ASN A CA 1
ATOM 971 C C . ASN A 1 113 ? -0.047 -14.953 -4.382 1.00 95.25 113 ASN A C 1
ATOM 973 O O . ASN A 1 113 ? 1.097 -15.195 -4.760 1.00 95.25 113 ASN A O 1
ATOM 977 N N . THR A 1 114 ? -1.118 -15.372 -5.060 1.00 96.75 114 THR A N 1
ATOM 978 C CA . THR A 1 114 ? -1.030 -16.305 -6.200 1.00 96.75 114 THR A CA 1
ATOM 979 C C . THR A 1 114 ? -1.383 -15.670 -7.545 1.00 96.75 114 THR A C 1
ATOM 981 O O . THR A 1 114 ? -1.092 -16.250 -8.597 1.00 96.75 114 THR A O 1
ATOM 984 N N . VAL A 1 115 ? -1.953 -14.458 -7.554 1.00 97.19 115 VAL A N 1
ATOM 985 C CA . VAL A 1 115 ? -2.245 -13.725 -8.790 1.00 97.19 115 VAL A CA 1
ATOM 986 C C . VAL A 1 115 ? -0.960 -13.441 -9.577 1.00 97.19 115 VAL A C 1
ATOM 988 O O . VAL A 1 115 ? -0.019 -12.817 -9.083 1.00 97.19 115 VAL A O 1
ATOM 991 N N . LYS A 1 116 ? -0.918 -13.909 -10.832 1.00 94.62 116 LYS A N 1
ATOM 992 C CA . LYS A 1 116 ? 0.272 -13.794 -11.693 1.00 94.62 116 LYS A CA 1
ATOM 993 C C . LYS A 1 116 ? 0.546 -12.364 -12.145 1.00 94.62 116 LYS A C 1
ATOM 995 O O . LYS A 1 116 ? 1.688 -11.938 -12.125 1.00 94.62 116 LYS A O 1
ATOM 1000 N N . ASN A 1 117 ? -0.496 -11.662 -12.585 1.00 91.44 117 ASN A N 1
ATOM 1001 C CA . ASN A 1 117 ? -0.403 -10.307 -13.114 1.00 91.44 117 ASN A CA 1
ATOM 1002 C C . ASN A 1 117 ? -1.558 -9.490 -12.548 1.00 91.44 117 ASN A C 1
ATOM 1004 O O . ASN A 1 117 ? -2.717 -9.808 -12.825 1.00 91.44 117 ASN A O 1
ATOM 1008 N N . LEU A 1 118 ? -1.251 -8.435 -11.800 1.00 97.06 118 LEU A N 1
ATOM 1009 C CA . LEU A 1 118 ? -2.245 -7.458 -11.376 1.00 97.06 118 LEU A CA 1
ATOM 1010 C C . LEU A 1 118 ? -1.630 -6.068 -11.497 1.00 97.06 118 LEU A C 1
ATOM 1012 O O . LEU A 1 118 ? -0.644 -5.749 -10.840 1.00 97.06 118 LEU A O 1
ATOM 1016 N N . HIS A 1 119 ? -2.198 -5.253 -12.382 1.00 98.06 119 HIS A N 1
ATOM 1017 C CA . HIS A 1 119 ? -1.663 -3.928 -12.660 1.00 98.06 119 HIS A CA 1
ATOM 1018 C C . HIS A 1 119 ? -1.820 -3.004 -11.449 1.00 98.06 119 HIS A C 1
ATOM 1020 O O . HIS A 1 119 ? -2.887 -2.993 -10.838 1.00 98.06 119 HIS A O 1
ATOM 1026 N N . TRP A 1 120 ? 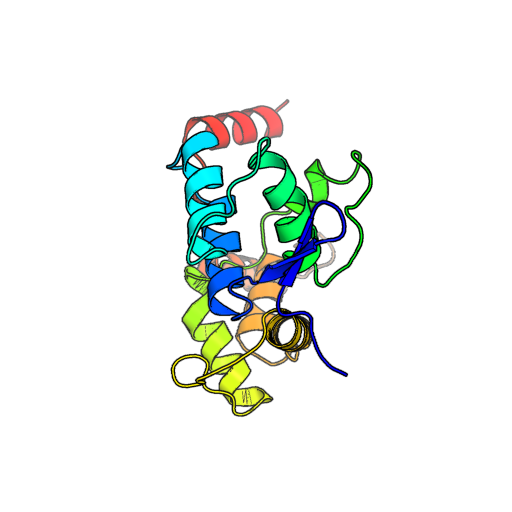-0.817 -2.171 -11.152 1.00 97.69 120 TRP A N 1
ATOM 1027 C CA . TRP A 1 120 ? -0.852 -1.234 -10.025 1.00 97.69 120 TRP A CA 1
ATOM 1028 C C . TRP A 1 120 ? -2.130 -0.384 -9.987 1.00 97.69 120 TRP A C 1
ATOM 1030 O O . TRP A 1 120 ? -2.815 -0.343 -8.974 1.00 97.69 120 TRP A O 1
ATOM 1040 N N . TRP A 1 121 ? -2.523 0.222 -11.109 1.00 97.62 121 TRP A N 1
ATOM 1041 C CA . TRP A 1 121 ? -3.735 1.056 -11.176 1.00 97.62 121 TRP A CA 1
ATOM 1042 C C . TRP A 1 121 ? -5.023 0.256 -10.940 1.00 97.62 121 TRP A C 1
ATOM 1044 O O . TRP A 1 121 ? -5.977 0.773 -10.363 1.00 97.62 121 TRP A O 1
ATOM 1054 N N . GLN A 1 122 ? -5.044 -1.016 -11.353 1.00 97.56 122 GLN A N 1
ATOM 1055 C CA . GLN A 1 122 ? -6.165 -1.911 -11.081 1.00 97.56 122 GLN A CA 1
ATOM 1056 C C . GLN A 1 122 ? -6.223 -2.241 -9.589 1.00 97.56 122 GLN A C 1
ATOM 1058 O O . GLN A 1 122 ? -7.270 -2.085 -8.965 1.00 97.56 122 GLN A O 1
ATOM 1063 N N . PHE A 1 123 ? -5.086 -2.641 -9.013 1.00 98.00 123 PHE A N 1
ATOM 1064 C CA . PHE A 1 123 ? -4.948 -2.893 -7.584 1.00 98.00 123 PHE A CA 1
ATOM 1065 C C . PHE A 1 123 ? -5.355 -1.670 -6.761 1.00 98.00 123 PHE A C 1
ATOM 1067 O O . PHE A 1 123 ? -6.146 -1.809 -5.836 1.00 98.00 123 PHE A O 1
ATOM 1074 N N . LYS A 1 124 ? -4.891 -0.469 -7.120 1.00 96.25 124 LYS A N 1
ATOM 1075 C CA . LYS A 1 124 ? -5.234 0.772 -6.420 1.00 96.25 124 LYS A CA 1
ATOM 1076 C C . LYS A 1 124 ? -6.721 1.075 -6.466 1.00 96.25 124 LYS A C 1
ATOM 1078 O O . LYS A 1 124 ? -7.294 1.347 -5.418 1.00 96.25 124 LYS A O 1
ATOM 1083 N N . GLY A 1 125 ? -7.361 0.945 -7.629 1.00 96.25 125 GLY A N 1
ATOM 1084 C CA . GLY A 1 125 ? -8.814 1.086 -7.732 1.00 96.25 125 GLY A CA 1
ATOM 1085 C C . GLY A 1 125 ? -9.564 0.087 -6.842 1.00 96.25 125 GLY A C 1
ATOM 1086 O O . GLY A 1 125 ? -10.494 0.467 -6.131 1.00 96.25 125 GLY A O 1
ATOM 1087 N N . MET A 1 126 ? -9.125 -1.176 -6.826 1.00 97.94 126 MET A N 1
ATOM 1088 C CA . MET A 1 126 ? -9.694 -2.228 -5.975 1.00 97.94 126 MET A CA 1
ATOM 1089 C C . MET A 1 126 ? -9.487 -1.945 -4.480 1.00 97.94 126 MET A C 1
ATOM 1091 O O . MET A 1 126 ? -10.421 -2.080 -3.693 1.00 97.94 126 MET A O 1
ATOM 1095 N N . PHE A 1 127 ? -8.282 -1.532 -4.094 1.00 97.19 127 PHE A N 1
ATOM 1096 C CA . PHE A 1 127 ? -7.890 -1.218 -2.722 1.00 97.19 127 PHE A CA 1
ATOM 1097 C C . PHE A 1 127 ? -8.664 -0.013 -2.171 1.00 97.19 127 PHE A C 1
ATOM 1099 O O . PHE A 1 127 ? -9.211 -0.056 -1.067 1.00 97.19 127 PHE A O 1
ATOM 1106 N N . GLU A 1 128 ? -8.765 1.057 -2.962 1.00 93.62 128 GLU A N 1
ATOM 1107 C CA . GLU A 1 128 ? -9.506 2.264 -2.592 1.00 93.62 128 GLU A CA 1
ATOM 1108 C C . GLU A 1 128 ? -11.007 1.966 -2.445 1.00 93.62 128 GLU A C 1
ATOM 1110 O O . GLU A 1 128 ? -11.628 2.455 -1.498 1.00 93.62 128 GLU A O 1
ATOM 1115 N N . SER A 1 129 ? -11.539 1.067 -3.282 1.00 96.25 129 SER A N 1
ATOM 1116 C CA . SER A 1 129 ? -12.952 0.654 -3.305 1.00 96.25 129 SER A CA 1
ATOM 1117 C C . SER A 1 129 ? -13.290 -0.549 -2.411 1.00 96.25 129 SER A C 1
ATOM 1119 O O . SER A 1 129 ? -14.354 -1.150 -2.572 1.00 96.25 129 SER A O 1
ATOM 1121 N N . LEU A 1 130 ? -12.407 -0.948 -1.487 1.00 97.44 130 LEU A N 1
ATOM 1122 C CA . LEU A 1 130 ? -12.761 -1.964 -0.489 1.00 97.44 130 LEU A CA 1
ATOM 1123 C C . LEU A 1 130 ? -13.979 -1.507 0.332 1.00 97.44 130 LEU A C 1
ATOM 1125 O O . LEU A 1 130 ? -14.069 -0.348 0.735 1.00 97.44 130 LEU A O 1
ATOM 1129 N N . ASP A 1 131 ? -14.905 -2.424 0.578 1.00 95.75 131 ASP A N 1
ATOM 1130 C CA . ASP A 1 131 ? -16.148 -2.171 1.299 1.00 95.75 131 ASP A CA 1
ATOM 1131 C C . ASP A 1 131 ? -15.874 -1.895 2.784 1.00 95.75 131 ASP A C 1
ATOM 1133 O O . ASP A 1 131 ? -14.993 -2.511 3.400 1.00 95.75 131 ASP A O 1
ATOM 1137 N N . GLU A 1 132 ? -16.643 -0.980 3.375 1.00 92.94 132 GLU A N 1
ATOM 1138 C CA . GLU A 1 132 ? -16.506 -0.568 4.777 1.00 92.94 132 GLU A CA 1
ATOM 1139 C C . GLU A 1 132 ? -16.684 -1.719 5.779 1.00 92.94 132 GLU A C 1
ATOM 1141 O O . GLU A 1 132 ? -16.161 -1.666 6.892 1.00 92.94 132 GLU A O 1
ATOM 1146 N N . ASN A 1 133 ? -17.358 -2.800 5.377 1.00 94.06 133 ASN A N 1
ATOM 1147 C CA . ASN A 1 133 ? -17.573 -3.974 6.214 1.00 94.06 133 ASN A CA 1
ATOM 1148 C C . ASN A 1 133 ? -16.359 -4.906 6.288 1.00 94.06 133 ASN A C 1
ATOM 1150 O O . ASN A 1 133 ? -16.322 -5.775 7.172 1.00 94.06 133 ASN A O 1
ATOM 1154 N N . THR A 1 134 ? -15.371 -4.743 5.401 1.00 97.88 134 THR A N 1
ATOM 1155 C CA . THR A 1 134 ? -14.115 -5.501 5.469 1.00 97.88 134 THR A CA 1
ATOM 1156 C C . THR A 1 134 ? -13.371 -5.184 6.766 1.00 97.88 134 THR A C 1
ATOM 1158 O O . THR A 1 134 ? -13.384 -4.051 7.253 1.00 97.88 134 THR A O 1
ATOM 1161 N N . GLN A 1 135 ? -12.690 -6.183 7.337 1.00 97.62 135 GLN A N 1
ATOM 1162 C CA . GLN A 1 135 ? -11.915 -5.976 8.564 1.00 97.62 135 GLN A CA 1
ATOM 1163 C C . GLN A 1 135 ? -10.860 -4.878 8.377 1.00 97.62 135 GLN A C 1
ATOM 1165 O O . GLN A 1 135 ? -10.693 -4.036 9.254 1.00 97.62 135 GLN A O 1
ATOM 1170 N N . PHE A 1 136 ? -10.216 -4.839 7.207 1.00 97.81 136 PHE A N 1
ATOM 1171 C CA . PHE A 1 136 ? -9.266 -3.789 6.857 1.00 97.81 136 PHE A CA 1
ATOM 1172 C C . PHE A 1 136 ? -9.890 -2.387 6.940 1.00 97.81 136 PHE A C 1
ATOM 1174 O O . PHE A 1 136 ? -9.379 -1.541 7.668 1.00 97.81 136 PHE A O 1
ATOM 1181 N N . LYS A 1 137 ? -11.030 -2.129 6.278 1.00 95.62 137 LYS A N 1
ATOM 1182 C CA . LYS A 1 137 ? -11.668 -0.800 6.336 1.00 95.62 137 LYS A CA 1
ATOM 1183 C C . LYS A 1 137 ? -12.151 -0.429 7.742 1.00 95.62 137 LYS A C 1
ATOM 1185 O O . LYS A 1 137 ? -12.035 0.737 8.114 1.00 95.62 137 LYS A O 1
ATOM 1190 N N . LYS A 1 138 ? -12.609 -1.391 8.553 1.00 96.62 138 LYS A N 1
ATOM 1191 C CA . LYS A 1 138 ? -12.937 -1.153 9.975 1.00 96.62 138 LYS A CA 1
ATOM 1192 C C . LYS A 1 138 ? -11.719 -0.694 10.771 1.00 96.62 138 LYS A C 1
ATOM 1194 O O . LYS A 1 138 ? -11.812 0.284 11.509 1.00 96.62 138 LYS A O 1
ATOM 1199 N N . ILE A 1 139 ? -10.574 -1.351 10.576 1.00 96.31 139 ILE A N 1
ATOM 1200 C CA . ILE A 1 139 ? -9.296 -0.969 11.190 1.00 96.31 139 ILE A CA 1
ATOM 1201 C C . ILE A 1 139 ? -8.909 0.462 10.803 1.00 96.31 139 ILE A C 1
ATOM 1203 O O . ILE A 1 139 ? -8.597 1.264 11.686 1.00 96.31 139 ILE A O 1
ATOM 1207 N N . LEU A 1 140 ? -9.011 0.820 9.516 1.00 93.69 140 LEU A N 1
ATOM 1208 C CA . LEU A 1 140 ? -8.784 2.203 9.074 1.00 93.69 140 LEU A CA 1
ATOM 1209 C C . LEU A 1 140 ? -9.728 3.177 9.779 1.00 93.69 140 LEU A C 1
ATOM 1211 O O . LEU A 1 140 ? -9.291 4.227 10.246 1.00 93.69 140 LEU A O 1
ATOM 1215 N N . GLY A 1 141 ? -11.007 2.813 9.900 1.00 92.88 141 GLY A N 1
ATOM 1216 C CA . GLY A 1 141 ? -12.003 3.586 10.634 1.00 92.88 141 GLY A CA 1
ATOM 1217 C C . GLY A 1 141 ? -11.596 3.832 12.087 1.00 92.88 141 GLY A C 1
ATOM 1218 O O . GLY A 1 141 ? -11.619 4.974 12.542 1.00 92.88 141 GLY A O 1
ATOM 1219 N N . PHE A 1 142 ? -11.143 2.801 12.806 1.00 94.94 142 PHE A N 1
ATOM 1220 C CA . PHE A 1 142 ? -10.658 2.948 14.183 1.00 94.94 142 PHE A CA 1
ATOM 1221 C C . PHE A 1 142 ? -9.427 3.855 14.271 1.00 94.94 142 PHE A C 1
ATOM 1223 O O . PHE A 1 142 ? -9.357 4.732 15.135 1.00 94.94 142 PHE A O 1
ATOM 1230 N N . ARG A 1 143 ? -8.464 3.709 13.358 1.00 92.25 143 ARG A N 1
ATOM 1231 C CA . ARG A 1 143 ? -7.262 4.556 13.338 1.00 92.25 143 ARG A CA 1
ATOM 1232 C C . ARG A 1 143 ? -7.600 6.020 13.047 1.00 92.25 143 ARG A C 1
ATOM 1234 O O . ARG A 1 143 ? -7.075 6.901 13.725 1.00 92.25 143 ARG A O 1
ATOM 1241 N N . LEU A 1 144 ? -8.542 6.282 12.141 1.00 90.06 144 LEU A N 1
ATOM 1242 C CA . LEU A 1 144 ? -8.905 7.630 11.690 1.00 90.06 144 LEU A CA 1
ATOM 1243 C C . LEU A 1 144 ? -9.953 8.343 12.549 1.00 90.06 144 LEU A C 1
ATOM 1245 O O . LEU A 1 144 ? -10.010 9.572 12.524 1.00 90.06 144 LEU A O 1
ATOM 1249 N N . ILE A 1 145 ? -10.788 7.623 13.305 1.00 90.50 145 ILE A N 1
ATOM 1250 C CA . ILE A 1 145 ? -11.882 8.265 14.041 1.00 90.50 145 ILE A CA 1
ATOM 1251 C C . ILE A 1 145 ? -11.344 9.286 15.051 1.00 90.50 145 ILE A C 1
ATOM 1253 O O . ILE A 1 145 ? -10.461 8.983 15.860 1.00 90.50 145 ILE A O 1
ATOM 1257 N N . LYS A 1 146 ? -11.884 10.508 15.023 1.00 91.75 146 LYS A N 1
ATOM 1258 C CA . LYS A 1 146 ? -11.610 11.521 16.042 1.00 91.75 146 LYS A CA 1
ATOM 1259 C C . LYS A 1 146 ? -12.518 11.266 17.238 1.00 91.75 146 LYS A C 1
ATOM 1261 O O . LYS A 1 146 ? -13.737 11.326 17.111 1.00 91.75 146 LYS A O 1
ATOM 1266 N N . ILE A 1 147 ? -11.922 10.993 18.393 1.00 91.50 147 ILE A N 1
ATOM 1267 C CA . ILE A 1 147 ? -12.664 10.864 19.647 1.00 91.50 147 ILE A CA 1
ATOM 1268 C C . ILE A 1 147 ? -12.922 12.276 20.174 1.00 91.50 147 ILE A C 1
ATOM 1270 O O . ILE A 1 147 ? -11.979 13.019 20.440 1.00 91.50 147 ILE A O 1
ATOM 1274 N N . ASP A 1 148 ? -14.191 12.662 20.288 1.00 93.44 148 ASP A N 1
ATOM 1275 C CA . ASP A 1 148 ? -14.584 14.022 20.663 1.00 93.44 148 ASP A CA 1
ATOM 1276 C C . ASP A 1 148 ? -15.565 14.064 21.846 1.00 93.44 148 ASP A C 1
ATOM 1278 O O . ASP A 1 148 ? -15.977 13.041 22.401 1.00 93.44 148 ASP A O 1
ATOM 1282 N N . SER A 1 149 ? -15.919 15.276 22.279 1.00 93.25 149 SER A N 1
ATOM 1283 C CA . SER A 1 149 ? -16.794 15.493 23.433 1.00 93.25 149 SER A CA 1
ATOM 1284 C C . SER A 1 149 ? -18.232 15.009 23.222 1.00 93.25 149 SER A C 1
ATOM 1286 O O . SER A 1 149 ? -18.900 14.756 24.223 1.00 93.25 149 SER A O 1
ATOM 1288 N N . LYS A 1 150 ? -18.685 14.823 21.973 1.00 95.50 150 LYS A N 1
ATOM 1289 C CA . LYS A 1 150 ? -20.051 14.397 21.628 1.00 95.50 150 LYS A CA 1
ATOM 1290 C C . LYS A 1 150 ? -20.271 12.898 21.845 1.00 95.50 150 LYS A C 1
ATOM 1292 O O . LYS A 1 150 ? -21.415 12.464 21.929 1.00 95.50 150 LYS A O 1
ATOM 1297 N N . MET A 1 151 ? -19.198 12.114 21.952 1.00 96.25 151 MET A N 1
ATOM 1298 C CA . MET A 1 151 ? -19.267 10.678 22.235 1.00 96.25 151 MET A CA 1
ATOM 1299 C C . MET A 1 151 ? -19.548 10.387 23.719 1.00 96.25 151 MET A C 1
ATOM 1301 O O . MET A 1 151 ? -19.003 11.051 24.613 1.00 96.25 151 MET A O 1
ATOM 1305 N N . SER A 1 152 ? -20.340 9.342 23.985 1.00 97.62 152 SER A N 1
ATOM 1306 C CA . SER A 1 152 ? -20.579 8.820 25.337 1.00 97.62 152 SER A CA 1
ATOM 1307 C C . SER A 1 152 ? -19.287 8.292 25.976 1.00 97.62 152 SER A C 1
ATOM 1309 O O . SER A 1 152 ? -18.280 8.058 25.300 1.00 97.62 152 SER A O 1
ATOM 1311 N N . LYS A 1 153 ? -19.300 8.077 27.296 1.00 97.06 153 LYS A N 1
ATOM 1312 C CA . LYS A 1 153 ? -18.148 7.509 28.013 1.00 97.06 153 LYS A CA 1
ATOM 1313 C C . LYS A 1 153 ? -17.793 6.113 27.487 1.00 97.06 153 LYS A C 1
ATOM 1315 O O . LYS A 1 153 ? -16.617 5.798 27.322 1.00 97.06 153 LYS A O 1
ATOM 1320 N N . GLU A 1 154 ? -18.802 5.308 27.178 1.00 97.50 154 GLU A N 1
ATOM 1321 C CA . GLU A 1 154 ? -18.674 3.952 26.642 1.00 97.50 154 GLU A CA 1
ATOM 1322 C C . GLU A 1 154 ? -18.120 3.973 25.215 1.00 97.50 154 GLU A C 1
ATOM 1324 O O . GLU A 1 154 ? -17.199 3.219 24.913 1.00 97.50 154 GLU A O 1
ATOM 1329 N N . GLN A 1 155 ? -18.606 4.880 24.359 1.00 97.19 155 GLN A N 1
ATOM 1330 C CA . GLN A 1 155 ? -18.088 5.048 22.995 1.00 97.19 155 GLN A CA 1
ATOM 1331 C C . GLN A 1 155 ? -16.620 5.478 23.000 1.00 97.19 155 GLN A C 1
ATOM 1333 O O . GLN A 1 155 ? -15.806 4.910 22.275 1.00 97.19 155 GLN A O 1
ATOM 1338 N N . LYS A 1 156 ? -16.264 6.444 23.856 1.00 97.62 156 LYS A N 1
ATOM 1339 C CA . LYS A 1 156 ? -14.871 6.870 24.045 1.00 97.62 156 LYS A CA 1
ATOM 1340 C C . LYS A 1 156 ? -14.000 5.698 24.475 1.00 97.62 156 LYS A C 1
ATOM 1342 O O . LYS A 1 156 ? -12.930 5.507 23.910 1.00 97.62 156 LYS A O 1
ATOM 1347 N N . LYS A 1 157 ? -14.449 4.907 25.453 1.00 97.44 157 LYS A N 1
ATOM 1348 C CA . LYS A 1 157 ? -13.717 3.724 25.918 1.00 97.44 157 LYS A CA 1
ATOM 1349 C C . LYS A 1 157 ? -13.507 2.719 24.781 1.00 97.44 157 LYS A C 1
ATOM 1351 O O . LYS A 1 157 ? -12.370 2.355 24.516 1.00 97.44 157 LYS A O 1
ATOM 1356 N N . TYR A 1 158 ? -14.574 2.361 24.069 1.00 97.81 158 TYR A N 1
ATOM 1357 C CA . TYR A 1 158 ? -14.521 1.412 22.958 1.00 97.81 158 TYR A CA 1
ATOM 1358 C C . TYR A 1 158 ? -13.545 1.847 21.854 1.00 97.81 158 TYR A C 1
ATOM 1360 O O . TYR A 1 158 ? -12.677 1.075 21.456 1.00 97.81 158 TYR A O 1
ATOM 1368 N N . TYR A 1 159 ? -13.636 3.093 21.378 1.00 96.81 159 TYR A N 1
ATOM 1369 C CA . TYR A 1 159 ? -12.749 3.563 20.311 1.00 96.81 159 TYR A CA 1
ATOM 1370 C C . TYR A 1 159 ? -11.296 3.717 20.762 1.00 96.81 159 TYR A C 1
ATOM 1372 O O . TYR A 1 159 ? -10.404 3.468 19.957 1.00 96.81 159 TYR A O 1
ATOM 1380 N N . ASN A 1 160 ? -11.043 4.082 22.024 1.00 96.69 160 ASN A N 1
ATOM 1381 C CA . ASN A 1 160 ? -9.683 4.079 22.565 1.00 96.69 160 ASN A CA 1
ATOM 1382 C C . ASN A 1 160 ? -9.106 2.657 22.598 1.00 96.69 160 ASN A C 1
ATOM 1384 O O . ASN A 1 160 ? -7.999 2.447 22.119 1.00 96.69 160 ASN A O 1
ATOM 1388 N N . GLU A 1 161 ? -9.868 1.668 23.071 1.00 97.81 161 GLU A N 1
ATOM 1389 C CA . GLU A 1 161 ? -9.435 0.263 23.069 1.00 97.81 161 GLU A CA 1
ATOM 1390 C C . GLU A 1 161 ? -9.140 -0.239 21.648 1.00 97.81 161 GLU A C 1
ATOM 1392 O O . GLU A 1 161 ? -8.101 -0.854 21.416 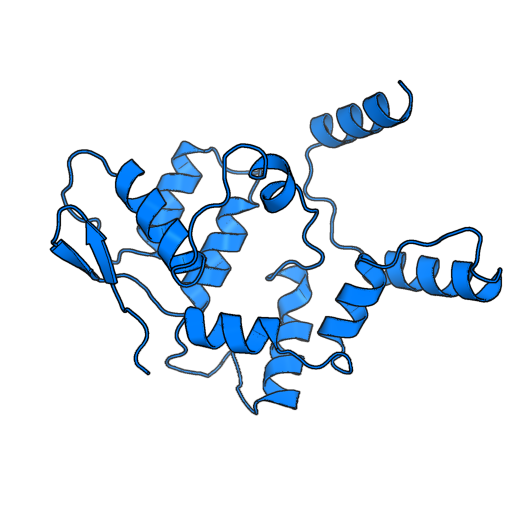1.00 97.81 161 GLU A O 1
ATOM 1397 N N . MET A 1 162 ? -10.006 0.060 20.671 1.00 97.44 162 MET A N 1
ATOM 1398 C CA . MET A 1 162 ? -9.775 -0.347 19.279 1.00 97.44 162 MET A CA 1
ATOM 1399 C C . MET A 1 162 ? -8.568 0.363 18.657 1.00 97.44 162 MET A C 1
ATOM 1401 O O . MET A 1 162 ? -7.819 -0.258 17.904 1.00 97.44 162 MET A O 1
ATOM 1405 N N . LYS A 1 163 ? -8.352 1.646 18.970 1.00 94.50 163 LYS A N 1
ATOM 1406 C CA . LYS A 1 163 ? -7.159 2.377 18.525 1.00 94.50 163 LYS A CA 1
ATOM 1407 C C . LYS A 1 163 ? -5.881 1.750 19.060 1.00 94.50 163 LYS A C 1
ATOM 1409 O O . LYS A 1 163 ? -4.946 1.622 18.283 1.00 94.50 163 LYS A O 1
ATOM 1414 N N . GLU A 1 164 ? -5.853 1.344 20.329 1.00 94.88 164 GLU A N 1
ATOM 1415 C CA . GLU A 1 164 ? -4.682 0.692 20.924 1.00 94.88 164 GLU A CA 1
ATOM 1416 C C . GLU A 1 164 ? -4.436 -0.700 20.332 1.00 94.88 164 GLU A C 1
ATOM 1418 O O . GLU A 1 164 ? -3.310 -1.009 19.956 1.00 94.88 164 GLU A O 1
ATOM 1423 N N . ILE A 1 165 ? -5.482 -1.520 20.164 1.00 96.31 165 ILE A N 1
ATOM 1424 C CA . ILE A 1 165 ? -5.356 -2.874 19.593 1.00 96.31 165 ILE A CA 1
ATOM 1425 C C . ILE A 1 165 ? -4.823 -2.842 18.158 1.00 96.31 165 ILE A C 1
ATOM 1427 O O . ILE A 1 165 ? -4.018 -3.690 17.781 1.00 96.31 165 ILE A O 1
ATOM 1431 N N . TYR A 1 166 ? -5.285 -1.888 17.350 1.00 95.56 166 TYR A N 1
ATOM 1432 C CA . TYR A 1 166 ? -4.933 -1.808 15.932 1.00 95.56 166 TYR A CA 1
ATOM 1433 C C . TYR A 1 166 ? -3.885 -0.738 15.622 1.00 95.56 166 TYR A C 1
ATOM 1435 O O . TYR A 1 166 ? -3.705 -0.392 14.453 1.00 95.56 166 TYR A O 1
ATOM 1443 N N . LYS A 1 167 ? -3.211 -0.183 16.630 1.00 92.94 167 LYS A N 1
ATOM 1444 C CA . LYS A 1 167 ? -2.198 0.857 16.440 1.00 92.94 167 LYS A CA 1
ATOM 1445 C C . LYS A 1 167 ? -1.058 0.335 15.559 1.00 92.94 167 LYS A C 1
ATOM 1447 O O . LYS A 1 167 ? -0.566 -0.767 15.776 1.00 92.94 167 LYS A O 1
ATOM 1452 N N . LEU A 1 168 ? -0.638 1.131 14.574 1.00 90.50 168 LEU A N 1
ATOM 1453 C CA . LEU A 1 168 ? 0.575 0.834 13.808 1.00 90.50 168 LEU A CA 1
ATOM 1454 C C . LEU A 1 168 ? 1.819 1.052 14.688 1.00 90.50 168 LEU A C 1
ATOM 1456 O O . LEU A 1 168 ? 1.794 1.953 15.536 1.00 90.50 168 LEU A O 1
ATOM 1460 N N . PRO A 1 169 ? 2.902 0.278 14.490 1.00 86.44 169 PRO A N 1
ATOM 1461 C CA . PRO A 1 169 ? 4.180 0.543 15.135 1.00 86.44 169 PRO A CA 1
ATOM 1462 C C . PRO A 1 169 ? 4.638 1.980 14.880 1.00 86.44 169 PRO A C 1
ATOM 1464 O O . PRO A 1 169 ? 4.462 2.519 13.786 1.00 86.44 169 PRO A O 1
ATOM 1467 N N . ASP A 1 170 ? 5.227 2.599 15.898 1.00 77.62 170 ASP A N 1
ATOM 1468 C CA . ASP A 1 170 ? 5.824 3.919 15.748 1.00 77.62 170 ASP A CA 1
ATOM 1469 C C . ASP A 1 170 ? 7.192 3.771 15.073 1.00 77.62 170 ASP A C 1
ATOM 1471 O O . ASP A 1 170 ? 8.114 3.213 15.664 1.00 77.62 170 ASP A O 1
ATOM 1475 N N . LYS A 1 171 ? 7.291 4.196 13.809 1.00 71.94 171 LYS A N 1
ATOM 1476 C CA . LYS A 1 171 ? 8.514 4.092 12.989 1.00 71.94 171 LYS A CA 1
ATOM 1477 C C . LYS A 1 171 ? 9.366 5.368 13.012 1.00 71.94 171 LYS A C 1
ATOM 1479 O O . LYS A 1 171 ? 10.367 5.445 12.300 1.00 71.94 171 LYS A O 1
ATOM 1484 N N . ARG A 1 172 ? 8.951 6.366 13.796 1.00 67.44 172 ARG A N 1
ATOM 1485 C CA . ARG A 1 172 ? 9.684 7.623 13.972 1.00 67.44 172 ARG A CA 1
ATOM 1486 C C . ARG A 1 172 ? 10.967 7.403 14.767 1.00 67.44 172 ARG A C 1
ATOM 1488 O O . ARG A 1 172 ? 11.038 6.499 15.604 1.00 67.44 172 ARG A O 1
ATOM 1495 N N . THR A 1 173 ? 11.968 8.240 14.526 1.00 67.25 173 THR A N 1
ATOM 1496 C CA . THR A 1 173 ? 13.174 8.281 15.360 1.00 67.25 173 THR A CA 1
ATOM 1497 C C . THR A 1 173 ? 12.851 8.863 16.737 1.00 67.25 173 THR A C 1
ATOM 1499 O O . THR A 1 173 ? 11.838 9.539 16.928 1.00 67.25 173 THR A O 1
ATOM 1502 N N . GLN A 1 174 ? 13.718 8.620 17.725 1.00 67.44 174 GLN A N 1
ATOM 1503 C CA . GLN A 1 174 ? 13.554 9.232 19.047 1.00 67.44 174 GLN A CA 1
ATOM 1504 C C . GLN A 1 174 ? 13.569 10.767 18.961 1.00 67.44 174 GLN A C 1
ATOM 1506 O O . GLN A 1 174 ? 12.801 11.416 19.657 1.00 67.44 174 GLN A O 1
ATOM 1511 N N . GLU A 1 175 ? 14.381 11.330 18.064 1.00 69.62 175 GLU A N 1
ATOM 1512 C CA . GLU A 1 175 ? 14.453 12.773 17.816 1.00 69.62 175 GLU A CA 1
ATOM 1513 C C . GLU A 1 175 ? 13.122 13.321 17.280 1.00 69.62 175 GLU A C 1
ATOM 1515 O O . GLU A 1 175 ? 12.602 14.293 17.817 1.00 69.62 175 GLU A O 1
ATOM 1520 N N . GLU A 1 176 ? 12.505 12.652 16.300 1.00 68.12 176 GLU A N 1
ATOM 1521 C CA . GLU A 1 176 ? 11.184 13.033 15.771 1.00 68.12 176 GLU A CA 1
ATOM 1522 C C . GLU A 1 176 ? 10.075 12.912 16.829 1.00 68.12 176 GLU A C 1
ATOM 1524 O O . GLU A 1 176 ? 9.143 13.719 16.870 1.00 68.12 176 GLU A O 1
ATOM 1529 N N . ILE A 1 177 ? 10.167 11.898 17.697 1.00 69.44 177 ILE A N 1
ATOM 1530 C CA . ILE A 1 177 ? 9.252 11.719 18.826 1.00 69.44 177 ILE A CA 1
ATOM 1531 C C . ILE A 1 177 ? 9.405 12.889 19.805 1.00 69.44 177 ILE A C 1
ATOM 1533 O O . ILE A 1 177 ? 8.404 13.509 20.168 1.00 69.44 177 ILE A O 1
ATOM 1537 N N . ASP A 1 178 ? 10.634 13.213 20.203 1.00 72.75 178 ASP A N 1
ATOM 1538 C CA . ASP A 1 178 ? 10.941 14.274 21.163 1.00 72.75 178 ASP A CA 1
ATOM 1539 C C . ASP A 1 178 ? 10.557 15.663 20.625 1.00 72.75 178 ASP A C 1
ATOM 1541 O O . ASP A 1 178 ? 10.008 16.479 21.370 1.00 72.75 178 ASP A O 1
ATOM 1545 N N . GLU A 1 179 ? 10.759 15.922 19.329 1.00 72.00 179 GLU A N 1
ATOM 1546 C CA . GLU A 1 179 ? 10.318 17.150 18.659 1.00 72.00 179 GLU A CA 1
ATOM 1547 C C . GLU A 1 179 ? 8.789 17.282 18.616 1.00 72.00 179 GLU A C 1
ATOM 1549 O O . GLU A 1 179 ? 8.254 18.355 18.904 1.00 72.00 179 GLU A O 1
ATOM 1554 N N . GLU A 1 180 ? 8.050 16.213 18.292 1.00 69.25 180 GLU A N 1
ATOM 1555 C CA . GLU A 1 180 ? 6.581 16.245 18.316 1.00 69.25 180 GLU A CA 1
ATOM 1556 C C . GLU A 1 180 ? 6.045 16.427 19.740 1.00 69.25 180 GLU A C 1
ATOM 1558 O O . GLU A 1 180 ? 5.104 17.197 19.950 1.00 69.25 180 GLU A O 1
ATOM 1563 N N . PHE A 1 181 ? 6.668 15.775 20.729 1.00 69.12 181 PHE A N 1
ATOM 1564 C CA . PHE A 1 181 ? 6.359 16.008 22.137 1.00 69.12 181 PHE A CA 1
ATOM 1565 C C . PHE A 1 181 ? 6.606 17.468 22.519 1.00 69.12 181 PHE A C 1
ATOM 1567 O O . PHE A 1 181 ? 5.715 18.079 23.101 1.00 69.12 181 PHE A O 1
ATOM 1574 N N . ALA A 1 182 ? 7.755 18.052 22.170 1.00 70.44 182 ALA A N 1
ATOM 1575 C CA . ALA A 1 182 ? 8.052 19.454 22.454 1.00 70.44 182 ALA A CA 1
ATOM 1576 C C . ALA A 1 182 ? 7.010 20.390 21.816 1.00 70.44 182 ALA A C 1
ATOM 1578 O O . ALA A 1 182 ? 6.422 21.218 22.510 1.00 70.44 182 ALA A O 1
ATOM 1579 N N . ASN A 1 183 ? 6.702 20.202 20.531 1.00 69.50 183 ASN A N 1
ATOM 1580 C CA . ASN A 1 183 ? 5.725 21.014 19.797 1.00 69.50 183 ASN A CA 1
ATOM 1581 C C . ASN A 1 183 ? 4.282 20.883 20.318 1.00 69.50 183 ASN A C 1
ATOM 1583 O O . ASN A 1 183 ? 3.464 21.758 20.064 1.00 69.50 183 ASN A O 1
ATOM 1587 N N . ALA A 1 184 ? 3.937 19.812 21.038 1.00 56.88 184 ALA A N 1
ATOM 1588 C CA . ALA A 1 184 ? 2.613 19.663 21.646 1.00 56.88 184 ALA A CA 1
ATOM 1589 C C . ALA A 1 184 ? 2.427 20.501 22.930 1.00 56.88 184 ALA A C 1
ATOM 1591 O O . ALA A 1 184 ? 1.295 20.645 23.401 1.00 56.88 184 ALA A O 1
ATOM 1592 N N . PHE A 1 185 ? 3.513 21.032 23.506 1.00 50.31 185 PHE A N 1
ATOM 1593 C CA . PHE A 1 185 ? 3.510 21.808 24.753 1.00 50.31 185 PHE A CA 1
ATOM 1594 C C . PHE A 1 185 ? 3.908 23.287 24.583 1.00 50.31 185 PHE A C 1
ATOM 1596 O O . PHE A 1 185 ? 3.858 24.026 25.571 1.00 50.31 185 PHE A O 1
ATOM 1603 N N . PHE A 1 186 ? 4.257 23.723 23.368 1.00 44.47 186 PHE A N 1
ATOM 1604 C CA . PHE A 1 186 ? 4.555 25.118 23.007 1.00 44.47 186 PHE A CA 1
ATOM 1605 C C . PHE A 1 186 ? 3.557 25.649 21.972 1.00 44.47 186 PHE A C 1
ATOM 1607 O O . PHE A 1 186 ? 3.341 26.883 21.965 1.00 44.47 186 PHE A O 1
#

Sequence (186 aa):
MNYPKYIIYNNTEIPINWDFRAGIEFEKLIYDSSISEEERLIKILENYFKLLPKIDEPHLLINEILKFYRCGKELPRINEEDDVIRKKQAYDFVEDWGYIHAAFLQQYRVDLNTVKNLHWWQFKGMFESLDENTQFKKILGFRLIKIDSKMSKEQKKYYNEMKEIYKLPDKRTQEEIDEEFANAFF

Solvent-accessible surface area (backbone atoms only — not comparable to full-atom values): 11246 Å² total; per-residue (Å²): 138,85,81,78,56,48,41,74,54,95,93,35,81,44,72,41,52,40,41,33,65,38,53,52,50,44,54,52,50,74,71,42,76,91,56,54,71,70,58,39,54,51,54,48,50,54,56,32,25,98,66,80,76,95,63,97,56,69,71,62,53,51,59,43,49,51,29,54,72,52,62,69,44,79,81,72,62,80,94,43,51,65,65,66,71,63,44,74,62,65,67,47,75,78,86,39,35,70,39,50,41,50,38,37,36,70,75,71,68,42,51,74,89,74,58,89,79,52,46,30,61,57,49,49,54,51,62,74,63,55,55,67,85,31,68,41,45,44,50,32,46,42,60,64,58,81,85,57,89,90,53,51,75,65,55,48,50,52,48,52,54,48,28,63,76,66,53,76,84,83,80,68,52,70,66,59,49,52,50,53,55,51,62,74,77,110

Nearest PDB structures (foldseek):
  6yxx-assembly1_BI  TM=1.749E-01  e=4.554E+00  Trypanosoma brucei brucei

Foldseek 3Di:
DDADQFFADPNDTHGWDQFQVLLLVLVVLLLPPPDDPVVSLVVNQVSIDVDRDPDPCSVVVVLRVVCVSVSNDDDDPPVCPCVVSVPPPLDRCVLCVVLQQVQCCVPVVDRPVPDPGDGNSNSVVCSVPRDCPRPSNVSSCLCPDDDDPVDDPVRSVVSVVSCVVSPDDDNDDPVVVVVVVVVVVD

Organism: NCBI:txid883114